Protein AF-A0A286ESL6-F1 (afdb_monomer)

pLDDT: mean 82.47, std 12.09, range [46.41, 97.56]

Structure (mmCIF, N/CA/C/O backbone):
data_AF-A0A286ESL6-F1
#
_entry.id   AF-A0A286ESL6-F1
#
loop_
_atom_site.group_PDB
_atom_site.id
_atom_site.type_symbol
_atom_site.label_atom_id
_atom_site.label_alt_id
_atom_site.label_comp_id
_atom_site.label_asym_id
_atom_site.label_entity_id
_atom_site.label_seq_id
_atom_site.pdbx_PDB_ins_code
_atom_site.Cartn_x
_atom_site.Cartn_y
_atom_site.Cartn_z
_atom_site.occupancy
_atom_site.B_iso_or_equiv
_atom_site.auth_seq_id
_atom_site.auth_comp_id
_atom_site.auth_asym_id
_atom_site.auth_atom_id
_atom_site.pdbx_PDB_model_num
ATOM 1 N N . MET A 1 1 ? -0.544 -2.479 25.374 1.00 71.06 1 MET A N 1
ATOM 2 C CA . MET A 1 1 ? -0.996 -1.099 25.104 1.00 71.06 1 MET A CA 1
ATOM 3 C C . MET A 1 1 ? -0.506 -0.750 23.718 1.00 71.06 1 MET A C 1
ATOM 5 O O . MET A 1 1 ? 0.650 -1.064 23.457 1.00 71.06 1 MET A O 1
ATOM 9 N N . PRO A 1 2 ? -1.327 -0.091 22.883 1.00 86.88 2 PRO A N 1
ATOM 10 C CA . PRO A 1 2 ? -0.946 0.173 21.505 1.00 86.88 2 PRO A CA 1
ATOM 11 C C . PRO A 1 2 ? 0.324 1.018 21.440 1.00 86.88 2 PRO A C 1
ATOM 13 O O . PRO A 1 2 ? 0.477 1.989 22.188 1.00 86.88 2 PRO A O 1
ATOM 16 N N . THR A 1 3 ? 1.214 0.665 20.521 1.00 89.69 3 THR A N 1
ATOM 17 C CA . THR A 1 3 ? 2.422 1.439 20.239 1.00 89.69 3 THR A CA 1
ATOM 18 C C . THR A 1 3 ? 2.026 2.696 19.478 1.00 89.69 3 THR A C 1
ATOM 20 O O . THR A 1 3 ? 1.401 2.608 18.423 1.00 89.69 3 THR A O 1
ATOM 23 N N . LEU A 1 4 ? 2.382 3.871 19.999 1.00 91.12 4 LEU A N 1
ATOM 24 C CA . LEU A 1 4 ? 2.193 5.155 19.326 1.00 91.12 4 LEU A CA 1
ATOM 25 C C . LEU A 1 4 ? 3.552 5.701 18.890 1.00 91.12 4 LEU A C 1
ATOM 27 O O . LEU A 1 4 ? 4.452 5.849 19.710 1.00 91.12 4 LEU A O 1
ATOM 31 N N . MET A 1 5 ? 3.668 6.033 17.610 1.00 90.31 5 MET A N 1
ATOM 32 C CA . MET A 1 5 ? 4.884 6.530 16.984 1.00 90.31 5 MET A CA 1
ATOM 33 C C . MET A 1 5 ? 4.620 7.873 16.303 1.00 90.31 5 MET A C 1
ATOM 35 O O . MET A 1 5 ? 3.745 7.988 15.442 1.00 90.31 5 MET A O 1
ATOM 39 N N . ASP A 1 6 ? 5.414 8.882 16.648 1.00 88.88 6 ASP A N 1
ATOM 40 C CA . ASP A 1 6 ? 5.462 10.140 15.907 1.00 88.88 6 ASP A CA 1
ATOM 41 C C . ASP A 1 6 ? 6.358 9.974 14.673 1.00 88.88 6 ASP A C 1
ATOM 43 O O . ASP A 1 6 ? 7.516 9.572 14.782 1.00 88.88 6 ASP A O 1
ATOM 47 N N . ILE A 1 7 ? 5.835 10.308 13.492 1.00 83.12 7 ILE A N 1
ATOM 48 C CA . ILE A 1 7 ? 6.599 10.358 12.243 1.00 83.12 7 ILE A CA 1
ATOM 49 C C . ILE A 1 7 ? 6.956 11.826 11.980 1.00 83.12 7 ILE A C 1
ATOM 51 O O . ILE A 1 7 ? 6.075 12.604 11.579 1.00 83.12 7 ILE A O 1
ATOM 55 N N . PRO A 1 8 ? 8.223 12.236 12.204 1.00 73.06 8 PRO A N 1
ATOM 56 C CA . PRO A 1 8 ? 8.625 13.634 12.157 1.00 73.06 8 PRO A CA 1
ATOM 57 C C . PRO A 1 8 ? 8.194 14.319 10.864 1.00 73.06 8 PRO A C 1
ATOM 59 O O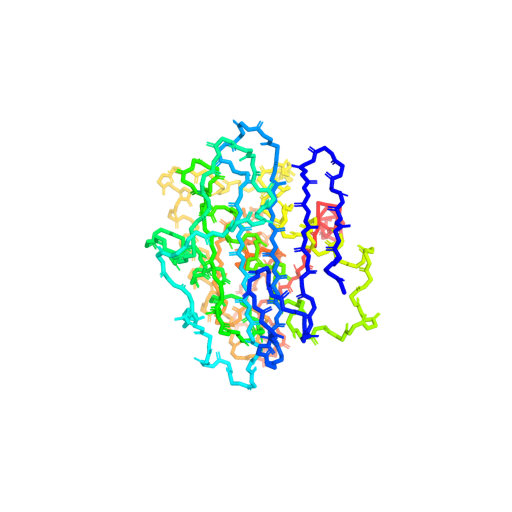 . PRO A 1 8 ? 8.494 13.877 9.756 1.00 73.06 8 PRO A O 1
ATOM 62 N N . GLY A 1 9 ? 7.446 15.411 11.013 1.00 70.56 9 GLY A N 1
ATOM 63 C CA . GLY A 1 9 ? 6.961 16.190 9.883 1.00 70.56 9 GLY A CA 1
ATOM 64 C C . GLY A 1 9 ? 5.891 15.503 9.028 1.00 70.56 9 GLY A C 1
ATOM 65 O O . GLY A 1 9 ? 5.519 16.088 8.017 1.00 70.56 9 GLY A O 1
ATOM 66 N N . ARG A 1 10 ? 5.348 14.331 9.374 1.00 76.00 10 ARG A N 1
ATOM 67 C CA . ARG A 1 10 ? 4.287 13.684 8.572 1.00 76.00 10 ARG A CA 1
ATOM 68 C C . ARG A 1 10 ? 3.007 13.412 9.345 1.00 76.00 10 ARG A C 1
ATOM 70 O O . ARG A 1 10 ? 1.936 13.666 8.800 1.00 76.00 10 ARG A O 1
ATOM 77 N N . GLY A 1 11 ? 3.105 12.945 10.586 1.00 87.38 11 GLY A N 1
ATOM 78 C CA . GLY A 1 11 ? 1.926 12.548 11.350 1.00 87.38 11 GLY A CA 1
ATOM 79 C C . GLY A 1 11 ? 2.245 11.574 12.474 1.00 87.38 11 GLY A C 1
ATOM 80 O O . GLY A 1 11 ? 3.362 11.550 12.983 1.00 87.38 11 GLY A O 1
ATOM 81 N N . ARG A 1 12 ? 1.249 10.779 12.850 1.00 90.81 12 ARG A N 1
ATOM 82 C CA . ARG A 1 12 ? 1.292 9.796 13.931 1.00 90.81 12 ARG A CA 1
ATOM 83 C C . ARG A 1 12 ? 0.793 8.456 13.421 1.00 90.81 12 ARG A C 1
ATOM 85 O O . ARG A 1 12 ? -0.228 8.397 12.739 1.00 90.81 12 ARG A O 1
ATOM 92 N N . LEU A 1 13 ? 1.495 7.398 13.795 1.00 93.00 13 LEU A N 1
ATOM 93 C CA . LEU A 1 13 ? 1.135 6.016 13.515 1.00 93.00 13 LEU A CA 1
ATOM 94 C C . LEU A 1 13 ? 0.865 5.311 14.845 1.00 93.00 13 LEU A C 1
ATOM 96 O O . LEU A 1 13 ? 1.690 5.371 15.754 1.00 93.00 13 LEU A O 1
ATOM 100 N N . ARG A 1 14 ? -0.278 4.643 14.972 1.00 94.88 14 ARG A N 1
ATOM 101 C CA . ARG A 1 14 ? -0.616 3.811 16.128 1.00 94.88 14 ARG A CA 1
ATOM 102 C C . ARG A 1 14 ? -0.809 2.371 15.682 1.00 94.88 14 ARG A C 1
ATOM 104 O O . ARG A 1 14 ? -1.464 2.122 14.675 1.00 94.88 14 ARG A O 1
ATOM 111 N N . ILE A 1 15 ? -0.239 1.435 16.430 1.00 94.81 15 ILE A N 1
ATOM 112 C CA . ILE A 1 15 ? -0.296 0.004 16.137 1.00 94.81 15 ILE A CA 1
ATOM 113 C C . ILE A 1 15 ? -0.883 -0.728 17.333 1.00 94.81 15 ILE A C 1
ATOM 115 O O . ILE A 1 15 ? -0.396 -0.580 18.451 1.00 94.81 15 ILE A O 1
ATOM 119 N N . TYR A 1 16 ? -1.902 -1.535 17.070 1.00 94.50 16 TYR A N 1
ATOM 120 C CA . TYR A 1 16 ? -2.459 -2.501 18.004 1.00 94.50 16 TYR A CA 1
ATOM 121 C C . TYR A 1 16 ? -1.895 -3.871 17.637 1.00 94.50 16 TYR A C 1
ATOM 123 O O . TYR A 1 16 ? -2.140 -4.387 16.540 1.00 94.50 16 TYR A O 1
ATOM 131 N N . GLY A 1 17 ? -1.082 -4.421 18.534 1.00 91.25 17 GLY A N 1
ATOM 132 C CA . GLY A 1 17 ? -0.482 -5.740 18.387 1.00 91.25 17 GLY A CA 1
ATOM 133 C C . GLY A 1 17 ? -1.496 -6.875 18.544 1.00 91.25 17 GLY A C 1
ATOM 134 O O . GLY A 1 17 ? -2.676 -6.670 18.828 1.00 91.25 17 GLY A O 1
ATOM 135 N N . ARG A 1 18 ? -1.017 -8.112 18.388 1.00 90.25 18 ARG A N 1
ATOM 136 C CA . ARG A 1 18 ? -1.857 -9.304 18.557 1.00 90.25 18 ARG A CA 1
ATOM 137 C C . ARG A 1 18 ? -2.413 -9.364 19.981 1.00 90.25 18 ARG A C 1
ATOM 139 O O . ARG A 1 18 ? -1.663 -9.261 20.947 1.00 90.25 18 ARG A O 1
ATOM 146 N N . GLY A 1 19 ? -3.724 -9.562 20.100 1.00 88.19 19 GLY A N 1
ATOM 147 C CA . GLY A 1 19 ? -4.406 -9.612 21.395 1.00 88.19 19 GLY A CA 1
ATOM 148 C C . GLY A 1 19 ? -4.687 -8.241 22.020 1.00 88.19 19 GLY A C 1
ATOM 149 O O . GLY A 1 19 ? -5.271 -8.190 23.101 1.00 88.19 19 GLY A O 1
ATOM 150 N N . GLU A 1 20 ? -4.324 -7.135 21.362 1.00 91.88 20 GLU A N 1
ATOM 151 C CA . GLU A 1 20 ? -4.625 -5.791 21.857 1.00 91.88 20 GLU A CA 1
ATOM 152 C C . GLU A 1 20 ? -6.000 -5.312 21.365 1.00 91.88 20 GLU A C 1
ATOM 154 O O . GLU A 1 20 ? -6.193 -5.156 20.155 1.00 91.88 20 GLU A O 1
ATOM 159 N N . PRO A 1 21 ? -6.972 -5.085 22.272 1.00 93.25 21 PRO A N 1
ATOM 160 C CA . PRO A 1 21 ? -8.308 -4.639 21.893 1.00 93.25 21 PRO A CA 1
ATOM 161 C C . PRO A 1 21 ? -8.285 -3.210 21.350 1.00 93.25 21 PRO A C 1
ATOM 163 O O . PRO A 1 21 ? -7.522 -2.356 21.817 1.00 93.25 21 PRO A O 1
ATOM 166 N N . LEU A 1 22 ? -9.168 -2.938 20.390 1.00 93.56 22 LEU A N 1
ATOM 167 C CA . LEU A 1 22 ? -9.479 -1.571 19.994 1.00 93.56 22 LEU A CA 1
ATOM 168 C C . LEU A 1 22 ? -10.277 -0.864 21.100 1.00 93.56 22 LEU A C 1
ATOM 170 O O . LEU A 1 22 ? -10.931 -1.512 21.920 1.00 93.56 22 LEU A O 1
ATOM 174 N N . PRO A 1 23 ? -10.250 0.478 21.143 1.00 90.25 23 PRO A N 1
ATOM 175 C CA . PRO A 1 23 ? -11.138 1.255 21.997 1.00 90.25 23 PRO A CA 1
ATOM 176 C C . PRO A 1 23 ? -12.599 0.793 21.878 1.00 90.25 23 PRO A C 1
ATOM 178 O O . PRO A 1 23 ? -13.139 0.720 20.779 1.00 90.25 23 PRO A O 1
ATOM 181 N N . GLY A 1 24 ? -13.219 0.470 23.015 1.00 85.19 24 GLY A N 1
ATOM 182 C CA . GLY A 1 24 ? -14.589 -0.055 23.081 1.00 85.19 24 GLY A CA 1
ATOM 183 C C . GLY A 1 24 ? -14.700 -1.585 23.051 1.00 85.19 24 GLY A C 1
ATOM 184 O O . GLY A 1 24 ? -15.759 -2.118 23.374 1.00 85.19 24 GLY A O 1
ATOM 185 N N . GLU A 1 25 ? -13.624 -2.311 22.743 1.00 89.94 25 GLU A N 1
ATOM 186 C CA . GLU A 1 25 ? -13.603 -3.773 22.808 1.00 89.94 25 GLU A CA 1
ATOM 187 C C . GLU A 1 25 ? -13.149 -4.289 24.181 1.00 89.94 25 GLU A C 1
ATOM 189 O O . GLU A 1 25 ? -12.312 -3.699 24.865 1.00 89.94 25 GLU A O 1
ATOM 194 N N . THR A 1 26 ? -13.666 -5.457 24.565 1.00 88.06 26 THR A N 1
ATOM 195 C CA . THR A 1 26 ? -13.234 -6.191 25.767 1.00 88.06 26 THR A CA 1
ATOM 196 C C . THR A 1 26 ? -12.094 -7.173 25.484 1.00 88.06 26 THR A C 1
ATOM 198 O O . THR A 1 26 ? -11.337 -7.508 26.393 1.00 88.06 26 THR A O 1
ATOM 201 N N . SER A 1 27 ? -11.949 -7.620 24.233 1.00 90.12 27 SER A N 1
ATOM 202 C CA . SER A 1 27 ? -10.896 -8.531 23.771 1.00 90.12 27 SER A CA 1
ATOM 203 C C . SER A 1 27 ? -10.682 -8.399 22.265 1.00 90.12 27 SER A C 1
ATOM 205 O O . SER A 1 27 ? -11.658 -8.220 21.538 1.00 90.12 27 SER A O 1
ATOM 207 N N . ALA A 1 28 ? -9.446 -8.582 21.795 1.00 88.88 28 ALA A N 1
ATOM 208 C CA . ALA A 1 28 ? -9.152 -8.651 20.366 1.00 88.88 28 ALA A CA 1
ATOM 209 C C . ALA A 1 28 ? -9.264 -10.085 19.814 1.00 88.88 28 ALA A C 1
ATOM 211 O O . ALA A 1 28 ? -8.815 -11.024 20.480 1.00 88.88 28 ALA A O 1
ATOM 212 N N . PRO A 1 29 ? -9.770 -10.261 18.581 1.00 89.44 29 PRO A N 1
ATOM 213 C CA . PRO A 1 29 ? -9.622 -11.487 17.808 1.00 89.44 29 PRO A CA 1
ATOM 214 C C . PRO A 1 29 ? -8.161 -11.939 17.687 1.00 89.44 29 PRO A C 1
ATOM 216 O O . PRO A 1 29 ? -7.233 -11.130 17.575 1.00 89.44 29 PRO A O 1
ATOM 219 N N . GLU A 1 30 ? -7.961 -13.256 17.686 1.00 86.50 30 GLU A N 1
ATOM 220 C CA . GLU A 1 30 ? -6.637 -13.868 17.598 1.00 86.50 30 GLU A CA 1
ATOM 221 C C . GLU A 1 30 ? -5.938 -13.519 16.275 1.00 86.50 30 GLU A C 1
ATOM 223 O O . GLU A 1 30 ? -6.544 -13.503 15.205 1.00 86.50 30 GLU A O 1
ATOM 228 N N . GLY A 1 31 ? -4.640 -13.213 16.350 1.00 88.75 31 GLY A N 1
ATOM 229 C CA . GLY A 1 31 ? -3.813 -12.920 15.175 1.00 88.75 31 GLY A CA 1
ATOM 230 C C . GLY A 1 31 ? -4.096 -11.579 14.486 1.00 88.75 31 GLY A C 1
ATOM 231 O O . GLY A 1 31 ? -3.385 -11.244 13.538 1.00 88.75 31 GLY A O 1
ATOM 232 N N . ARG A 1 32 ? -5.081 -10.799 14.954 1.00 94.56 32 ARG A N 1
ATOM 233 C CA . ARG A 1 32 ? -5.406 -9.483 14.397 1.00 94.56 32 ARG A CA 1
ATOM 234 C C . ARG A 1 32 ? -4.324 -8.469 14.755 1.00 94.56 32 ARG A C 1
ATOM 236 O O . ARG A 1 32 ? -3.934 -8.352 15.914 1.00 94.56 32 ARG A O 1
ATOM 243 N N . VAL A 1 33 ? -3.877 -7.721 13.755 1.00 95.94 33 VAL A N 1
ATOM 244 C CA . VAL A 1 33 ? -3.019 -6.542 13.914 1.00 95.94 33 VAL A CA 1
ATOM 245 C C . VAL A 1 33 ? -3.752 -5.359 13.303 1.00 95.94 33 VAL A C 1
ATOM 247 O O . VAL A 1 33 ? -4.348 -5.507 12.236 1.00 95.94 33 VAL A O 1
ATOM 250 N N . VAL A 1 34 ? -3.731 -4.203 13.967 1.00 96.94 34 VAL A N 1
ATOM 251 C CA . VAL A 1 34 ? -4.385 -2.979 13.477 1.00 96.94 34 VAL A CA 1
ATOM 252 C C . VAL A 1 34 ? -3.380 -1.840 13.419 1.00 96.94 34 VAL A C 1
ATOM 254 O O . VAL A 1 34 ? -2.599 -1.645 14.345 1.00 96.94 34 VAL A O 1
ATOM 257 N N . VAL A 1 35 ? -3.415 -1.078 12.333 1.00 96.50 35 VAL A N 1
ATOM 258 C CA . VAL A 1 35 ? -2.642 0.141 12.121 1.00 96.50 35 VAL A CA 1
ATOM 259 C C . VAL A 1 35 ? -3.583 1.316 11.903 1.00 96.50 35 VAL A C 1
ATOM 261 O O . VAL A 1 35 ? -4.539 1.244 11.134 1.00 96.50 35 VAL A O 1
ATOM 264 N N . GLU A 1 36 ? -3.297 2.416 12.577 1.00 96.19 36 GLU A N 1
ATOM 265 C CA . GLU A 1 36 ? -4.018 3.672 12.464 1.00 96.19 36 GLU A CA 1
ATOM 266 C C . GLU A 1 36 ? -3.024 4.778 12.118 1.00 96.19 36 GLU A C 1
ATOM 268 O O . GLU A 1 36 ? -2.031 4.982 12.817 1.00 96.19 36 GLU A O 1
ATOM 273 N N . TRP A 1 37 ? -3.296 5.507 11.043 1.00 93.75 37 TRP A N 1
ATOM 274 C CA . TRP A 1 37 ? -2.507 6.650 10.612 1.00 93.75 37 TRP A CA 1
ATOM 275 C C . TRP A 1 37 ? -3.308 7.933 10.762 1.00 93.75 37 TRP A C 1
ATOM 277 O O . TRP A 1 37 ? -4.438 8.021 10.282 1.00 93.75 37 TRP A O 1
ATOM 287 N N . ALA A 1 38 ? -2.675 8.950 11.347 1.00 90.88 38 ALA A N 1
ATOM 288 C CA . ALA A 1 38 ? -3.138 10.325 11.282 1.00 90.88 38 ALA A CA 1
ATOM 289 C C . ALA A 1 38 ? -2.030 11.258 10.785 1.00 90.88 38 ALA A C 1
ATOM 291 O O . ALA A 1 38 ? -1.047 11.501 11.483 1.00 90.88 38 ALA A O 1
ATOM 292 N N . GLY A 1 39 ? -2.195 11.798 9.581 1.00 85.19 39 GLY A N 1
ATOM 293 C CA . GLY A 1 39 ? -1.299 12.781 8.977 1.00 85.19 39 GLY A CA 1
ATOM 294 C C . GLY A 1 39 ? -1.453 14.186 9.571 1.00 85.19 39 GLY A C 1
ATOM 295 O O . GLY A 1 39 ? -2.077 14.396 10.611 1.00 85.19 39 GLY A O 1
ATOM 296 N N . ARG A 1 40 ? -0.893 15.190 8.889 1.00 72.00 40 ARG A N 1
ATOM 297 C CA . ARG A 1 40 ? -1.024 16.599 9.298 1.00 72.00 40 ARG A CA 1
ATOM 298 C C . ARG A 1 40 ? -2.489 17.059 9.263 1.00 72.00 40 ARG A C 1
ATOM 300 O O . ARG A 1 40 ? -3.169 16.904 8.248 1.00 72.00 40 ARG A O 1
ATOM 307 N N . THR A 1 41 ? -2.935 17.690 10.349 1.00 55.22 41 THR A N 1
ATOM 308 C CA . THR A 1 41 ? -4.267 18.299 10.482 1.00 55.22 41 THR A CA 1
ATOM 309 C C . THR A 1 41 ? -4.553 19.258 9.321 1.00 55.22 41 THR A C 1
ATOM 311 O O . THR A 1 41 ? -3.761 20.161 9.060 1.00 55.22 41 THR A O 1
ATOM 314 N N . GLY A 1 42 ? -5.682 19.068 8.632 1.00 48.56 42 GLY A N 1
ATOM 315 C CA . GLY A 1 42 ? -6.116 19.915 7.511 1.00 48.56 42 GLY A CA 1
ATOM 316 C C . GLY A 1 42 ? -5.631 19.479 6.123 1.00 48.56 42 GLY A C 1
ATOM 317 O O . GLY A 1 42 ? -5.977 20.130 5.142 1.00 48.56 42 GLY A O 1
ATOM 318 N N . HIS A 1 43 ? -4.867 18.386 6.009 1.00 57.50 43 HIS A N 1
ATOM 319 C CA . HIS A 1 43 ? -4.520 17.805 4.711 1.00 57.50 43 HIS A CA 1
ATOM 320 C C . HIS A 1 43 ? -5.539 16.716 4.313 1.00 57.50 43 HIS A C 1
ATOM 322 O O . HIS A 1 43 ? -5.824 15.846 5.135 1.00 57.50 43 HIS A O 1
ATOM 328 N N . PRO A 1 44 ? -6.031 16.665 3.061 1.00 46.50 44 PRO A N 1
ATOM 329 C CA . PRO A 1 44 ? -6.983 15.643 2.583 1.00 46.50 44 PRO A CA 1
ATOM 330 C C . PRO A 1 44 ? -6.414 14.205 2.502 1.00 46.50 44 PRO A C 1
ATOM 332 O O . PRO A 1 44 ? -7.045 13.315 1.952 1.00 46.50 44 PRO A O 1
ATOM 335 N N . ALA A 1 45 ? -5.217 13.958 3.045 1.00 56.28 45 ALA A N 1
ATOM 336 C CA . ALA A 1 45 ? -4.558 12.647 3.102 1.00 56.28 45 ALA A CA 1
ATOM 337 C C . ALA A 1 45 ? -4.064 12.370 4.531 1.00 56.28 45 ALA A C 1
ATOM 339 O O . ALA A 1 45 ? -2.877 12.144 4.773 1.00 56.28 45 ALA A O 1
ATOM 340 N N . SER A 1 46 ? -4.962 12.516 5.501 1.00 77.38 46 SER A N 1
ATOM 341 C CA . SER A 1 46 ? -4.619 12.618 6.917 1.00 77.38 46 SER A CA 1
ATOM 342 C C . SER A 1 46 ? -5.233 11.552 7.805 1.00 77.38 46 SER A C 1
ATOM 344 O O . SER A 1 46 ? -4.894 11.565 8.979 1.00 77.38 46 SER A O 1
ATOM 346 N N . TYR A 1 47 ? -6.053 10.618 7.315 1.00 91.50 47 TYR A N 1
ATOM 347 C CA . TYR A 1 47 ? -6.541 9.542 8.177 1.00 91.50 47 TYR A CA 1
ATOM 348 C C . TYR A 1 47 ? -6.831 8.218 7.471 1.00 91.50 47 TYR A C 1
ATOM 350 O O . TYR A 1 47 ? -7.391 8.182 6.373 1.00 91.50 47 TYR A O 1
ATOM 358 N N . GLY A 1 48 ? -6.515 7.123 8.155 1.00 94.69 48 GLY A N 1
ATOM 359 C CA . GLY A 1 48 ? -7.048 5.799 7.862 1.00 94.69 48 GLY A CA 1
ATOM 360 C C . GLY A 1 48 ? -6.730 4.828 8.991 1.00 94.69 48 GLY A C 1
ATOM 361 O O . GLY A 1 48 ? -5.702 4.953 9.658 1.00 94.69 48 GLY A O 1
ATOM 362 N N . LEU A 1 49 ? -7.597 3.841 9.181 1.00 97.06 49 LEU A N 1
ATOM 363 C CA . LEU A 1 49 ? -7.364 2.716 10.076 1.00 97.06 49 LEU A CA 1
ATOM 364 C C . LEU A 1 49 ? -7.618 1.429 9.302 1.00 97.06 49 LEU A C 1
ATOM 366 O O . LEU A 1 49 ? -8.652 1.309 8.648 1.00 97.06 49 LEU A O 1
ATOM 370 N N . LEU A 1 50 ? -6.686 0.480 9.378 1.00 97.56 50 LEU A N 1
ATOM 371 C CA . LEU A 1 50 ? -6.814 -0.857 8.804 1.00 97.56 50 LEU A CA 1
ATOM 372 C C . LEU A 1 50 ? -6.327 -1.911 9.783 1.00 97.56 50 LEU A C 1
ATOM 374 O O . LEU A 1 50 ? -5.281 -1.758 10.402 1.00 97.56 50 LEU A O 1
ATOM 378 N N . GLY A 1 51 ? -7.049 -3.018 9.871 1.00 97.00 51 GLY A N 1
ATOM 379 C CA . GLY A 1 51 ? -6.638 -4.192 10.617 1.00 97.00 51 GLY A CA 1
ATOM 380 C C . GLY A 1 51 ? -6.881 -5.462 9.831 1.00 97.00 51 GLY A C 1
ATOM 381 O O . GLY A 1 51 ? -7.844 -5.558 9.071 1.00 97.00 51 GLY A O 1
ATOM 382 N N . ALA A 1 52 ? -5.999 -6.437 10.001 1.00 96.06 52 ALA A N 1
ATOM 383 C CA . ALA A 1 52 ? -6.034 -7.677 9.246 1.00 96.06 52 ALA A CA 1
ATOM 384 C C . ALA A 1 52 ? -5.548 -8.861 10.078 1.00 96.06 52 ALA A C 1
ATOM 386 O O . ALA A 1 52 ? -4.840 -8.705 11.076 1.00 96.06 52 ALA A O 1
ATOM 387 N N . THR A 1 53 ? -5.930 -10.050 9.627 1.00 94.69 53 THR A N 1
ATOM 388 C CA . THR A 1 53 ? -5.416 -11.339 10.097 1.00 94.69 53 THR A CA 1
ATOM 389 C C . THR A 1 53 ? -4.685 -12.031 8.953 1.00 94.69 53 THR A C 1
ATOM 391 O O . THR A 1 53 ? -5.141 -11.985 7.806 1.00 94.69 53 THR A O 1
ATOM 394 N N . GLY A 1 54 ? -3.572 -12.692 9.262 1.00 89.75 54 GLY A N 1
ATOM 395 C CA . GLY A 1 54 ? -2.829 -13.486 8.284 1.00 89.75 54 GLY A CA 1
ATOM 396 C C . GLY A 1 54 ? -3.584 -14.763 7.944 1.00 89.75 54 GLY A C 1
ATOM 397 O O . GLY A 1 54 ? -4.380 -15.253 8.744 1.00 89.75 54 GLY A O 1
ATOM 398 N N . THR A 1 55 ? -3.330 -15.304 6.762 1.00 83.38 55 THR A N 1
ATOM 399 C CA . THR A 1 55 ? -3.816 -16.629 6.364 1.00 83.38 55 THR A CA 1
ATOM 400 C C . THR A 1 55 ? -2.669 -17.452 5.784 1.00 83.38 55 THR A C 1
ATOM 402 O O . THR A 1 55 ? -1.671 -16.912 5.306 1.00 83.38 55 THR A O 1
ATOM 405 N N . ASP A 1 56 ? -2.791 -18.774 5.845 1.00 76.56 56 ASP A N 1
ATOM 406 C CA . ASP A 1 56 ? -1.815 -19.703 5.266 1.00 76.56 56 ASP A CA 1
ATOM 407 C C . ASP A 1 56 ? -2.100 -19.985 3.781 1.00 76.56 56 ASP A C 1
ATOM 409 O O . ASP A 1 56 ? -1.320 -20.653 3.099 1.00 76.56 56 ASP A O 1
ATOM 413 N N . ARG A 1 57 ? -3.233 -19.495 3.256 1.00 70.62 57 ARG A N 1
ATOM 414 C CA . ARG A 1 57 ? -3.673 -19.735 1.879 1.00 70.62 57 ARG A CA 1
ATOM 415 C C . ARG A 1 57 ? -3.581 -18.453 1.049 1.00 70.62 57 ARG A C 1
ATOM 417 O O . ARG A 1 57 ? -4.332 -17.517 1.306 1.00 70.62 57 ARG A O 1
ATOM 424 N N . PRO A 1 58 ? -2.747 -18.419 -0.008 1.00 60.97 58 PRO A N 1
ATOM 425 C CA . PRO A 1 58 ? -2.610 -17.259 -0.894 1.00 60.97 58 PRO A CA 1
ATOM 426 C C . PRO A 1 58 ? -3.930 -16.731 -1.478 1.00 60.97 58 PRO A C 1
ATOM 428 O O . PRO A 1 58 ? -4.089 -15.530 -1.684 1.00 60.97 58 PRO A O 1
ATOM 431 N N . THR A 1 59 ? -4.887 -17.630 -1.728 1.00 65.94 59 THR A N 1
ATOM 432 C CA . THR A 1 59 ? -6.210 -17.319 -2.293 1.00 65.94 59 THR A CA 1
ATOM 433 C C . THR A 1 59 ? -7.141 -16.596 -1.333 1.00 65.94 59 THR A C 1
ATOM 435 O O . THR A 1 59 ? -8.119 -16.007 -1.781 1.00 65.94 59 THR A O 1
ATOM 438 N N . ASP A 1 60 ? -6.843 -16.616 -0.037 1.00 73.12 60 ASP A N 1
ATOM 439 C CA . ASP A 1 60 ? -7.735 -16.118 1.010 1.00 73.12 60 ASP A CA 1
ATOM 440 C C . ASP A 1 60 ? -7.457 -14.634 1.312 1.00 73.12 60 ASP A C 1
ATOM 442 O O . ASP A 1 60 ? -7.726 -14.142 2.401 1.00 73.12 60 ASP A O 1
ATOM 446 N N . THR A 1 61 ? -6.908 -13.900 0.340 1.00 81.25 61 THR A N 1
ATOM 447 C CA . THR A 1 61 ? -6.724 -12.451 0.450 1.00 81.25 61 THR A CA 1
ATOM 448 C C . THR A 1 61 ? -8.048 -11.748 0.171 1.00 81.25 61 THR A C 1
ATOM 450 O O . THR A 1 61 ? -8.630 -11.912 -0.902 1.00 81.25 61 THR A O 1
ATOM 453 N N . GLY A 1 62 ? -8.533 -10.940 1.113 1.00 88.69 62 GLY A N 1
ATOM 454 C CA . GLY A 1 62 ? -9.877 -10.376 1.006 1.00 88.69 62 GLY A CA 1
ATOM 455 C C . GLY A 1 62 ? -10.194 -9.274 2.007 1.00 88.69 62 GLY A C 1
ATOM 456 O O . GLY A 1 62 ? -9.333 -8.799 2.742 1.00 88.69 62 GLY A O 1
ATOM 457 N N . ILE A 1 63 ? -11.459 -8.850 2.004 1.00 93.56 63 ILE A N 1
ATOM 458 C CA . ILE A 1 63 ? -12.007 -7.864 2.940 1.00 93.56 63 ILE A CA 1
ATOM 459 C C . ILE A 1 63 ? -13.277 -8.464 3.541 1.00 93.56 63 ILE A C 1
ATOM 461 O O . ILE A 1 63 ? -14.251 -8.679 2.821 1.00 93.56 63 ILE A O 1
ATOM 465 N N . GLU A 1 64 ? -13.261 -8.696 4.847 1.00 93.94 64 GLU A N 1
ATOM 466 C CA . GLU A 1 64 ? -14.362 -9.241 5.642 1.00 93.94 64 GLU A CA 1
ATOM 467 C C . GLU A 1 64 ? -14.438 -8.440 6.947 1.00 93.94 64 GLU A C 1
ATOM 469 O O . GLU A 1 64 ? -13.807 -8.802 7.941 1.00 93.94 64 GLU A O 1
ATOM 474 N N . LEU A 1 65 ? -15.150 -7.309 6.913 1.00 95.44 65 LEU A N 1
ATOM 475 C CA . LEU A 1 65 ? -15.143 -6.339 8.008 1.00 95.44 65 LEU A CA 1
ATOM 476 C C . LEU A 1 65 ? -15.964 -6.818 9.212 1.00 95.44 65 LEU A C 1
ATOM 478 O O . LEU A 1 65 ? -17.084 -7.297 9.064 1.00 95.44 65 LEU A O 1
ATOM 482 N N . GLU A 1 66 ? -15.404 -6.635 10.404 1.00 93.75 66 GLU A N 1
ATOM 483 C CA . GLU A 1 66 ? -16.020 -6.937 11.703 1.00 93.75 66 GLU A CA 1
ATOM 484 C C . GLU A 1 66 ? -16.977 -5.826 12.165 1.00 93.75 66 GLU A C 1
ATOM 486 O O . GLU A 1 66 ? -17.918 -6.083 12.914 1.00 93.75 66 GLU A O 1
ATOM 491 N N . TYR A 1 67 ? -16.745 -4.594 11.702 1.00 91.81 67 TYR A N 1
ATOM 492 C CA . TYR A 1 67 ? -17.470 -3.389 12.103 1.00 91.81 67 TYR A CA 1
ATOM 493 C C . TYR A 1 67 ? -17.871 -2.578 10.874 1.00 91.81 67 TYR A C 1
ATOM 495 O O . TYR A 1 67 ? -17.047 -2.353 9.986 1.00 91.81 67 TYR A O 1
ATOM 503 N N . GLU A 1 68 ? -19.108 -2.081 10.854 1.00 92.88 68 GLU A N 1
ATOM 504 C CA . GLU A 1 68 ? -19.597 -1.157 9.830 1.00 92.88 68 GLU A CA 1
ATOM 505 C C . GLU A 1 68 ? -20.594 -0.153 10.433 1.00 92.88 68 GLU A C 1
ATOM 507 O O . GLU A 1 68 ? -21.460 -0.512 11.230 1.00 92.88 68 GLU A O 1
ATOM 512 N N . GLY A 1 69 ? -20.472 1.117 10.043 1.00 91.00 69 GLY A N 1
ATOM 513 C CA . GLY A 1 69 ? -21.453 2.173 10.307 1.00 91.00 69 GLY A CA 1
ATOM 514 C C . GLY A 1 69 ? -21.447 2.776 11.714 1.00 91.00 69 GLY A C 1
ATOM 515 O O . GLY A 1 69 ? -22.261 3.658 11.980 1.00 91.00 69 GLY A O 1
ATOM 516 N N . VAL A 1 70 ? -20.555 2.339 12.607 1.00 92.38 70 VAL A N 1
ATOM 517 C CA . VAL A 1 70 ? -20.435 2.863 13.980 1.00 92.38 70 VAL A CA 1
ATOM 518 C C . VAL A 1 70 ? -19.223 3.781 14.127 1.00 92.38 70 VAL A C 1
ATOM 520 O O . VAL A 1 70 ? -18.206 3.587 13.461 1.00 92.38 70 VAL A O 1
ATOM 523 N N . GLU A 1 71 ? -19.340 4.802 14.973 1.00 93.31 71 GLU A N 1
ATOM 524 C CA . GLU A 1 71 ? -18.274 5.778 15.217 1.00 93.31 71 GLU A CA 1
ATOM 525 C C . GLU A 1 71 ? -17.093 5.157 15.981 1.00 93.31 71 GLU A C 1
ATOM 527 O O . GLU A 1 71 ? -17.266 4.296 16.845 1.00 93.31 71 GLU A O 1
ATOM 532 N N . PHE A 1 72 ? -15.879 5.607 15.660 1.00 93.06 72 PHE A N 1
ATOM 533 C CA . PHE A 1 72 ? -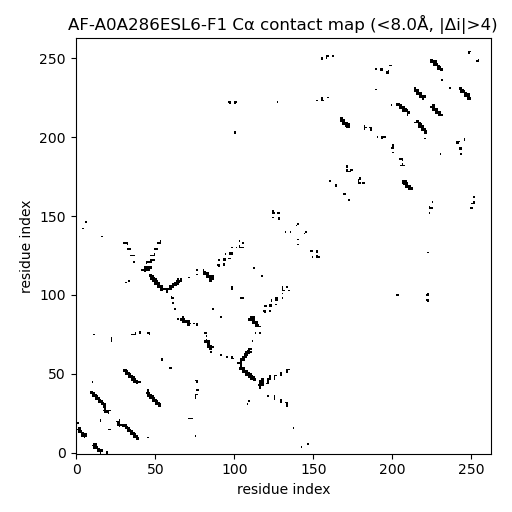14.646 5.223 16.335 1.00 93.06 72 PHE A CA 1
ATOM 534 C C . PHE A 1 72 ? -14.170 6.334 17.287 1.00 93.06 72 PHE A C 1
ATOM 536 O O . PHE A 1 72 ? -13.436 7.248 16.907 1.00 93.06 72 PHE A O 1
ATOM 543 N N . GLU A 1 73 ? -14.577 6.233 18.555 1.00 84.00 73 GLU A N 1
ATOM 544 C CA . GLU A 1 73 ? -14.526 7.323 19.548 1.00 84.00 73 GLU A CA 1
ATOM 545 C C . GLU A 1 73 ? -13.117 7.752 20.015 1.00 84.00 73 GLU A C 1
ATOM 547 O O . GLU A 1 73 ? -12.964 8.808 20.625 1.00 84.00 73 GLU A O 1
ATOM 552 N N . ALA A 1 74 ? -12.067 6.972 19.739 1.00 88.00 74 ALA A N 1
ATOM 553 C CA . ALA A 1 74 ? -10.695 7.260 20.190 1.00 88.00 74 ALA A CA 1
ATOM 554 C C . ALA A 1 74 ? -9.685 7.353 19.036 1.00 88.00 74 ALA A C 1
ATOM 556 O O . ALA A 1 74 ? -8.495 7.024 19.186 1.00 88.00 74 ALA A O 1
ATOM 557 N N . SER A 1 75 ? -10.175 7.808 17.883 1.00 90.75 75 SER A N 1
ATOM 558 C CA . SER A 1 75 ? -9.356 7.984 16.694 1.00 90.75 75 SER A CA 1
ATOM 559 C C . SER A 1 75 ? -8.223 9.000 16.891 1.00 90.75 75 SER A C 1
ATOM 561 O O . SER A 1 75 ? -8.282 9.915 17.714 1.00 90.75 75 SER A O 1
ATOM 563 N N . LEU A 1 76 ? -7.156 8.839 16.112 1.00 91.12 76 LEU A N 1
ATOM 564 C CA . LEU A 1 76 ? -6.077 9.815 15.979 1.00 91.12 76 LEU A CA 1
ATOM 565 C C . LEU A 1 76 ? -6.444 11.008 15.081 1.00 91.12 76 LEU A C 1
ATOM 567 O O . LEU A 1 76 ? -5.621 11.928 14.959 1.00 91.12 76 LEU A O 1
ATOM 571 N N . ALA A 1 77 ? -7.617 10.992 14.440 1.00 86.94 77 ALA A N 1
ATOM 572 C CA . ALA A 1 77 ? -8.077 12.078 13.586 1.00 86.94 77 ALA A CA 1
ATOM 573 C C . ALA A 1 77 ? -8.204 13.393 14.375 1.00 86.94 77 ALA A C 1
ATOM 575 O O . ALA A 1 77 ? -8.236 13.424 15.608 1.00 86.94 77 ALA A O 1
ATOM 576 N N . GLY A 1 78 ? -8.226 14.516 13.657 1.00 78.88 78 GLY A N 1
ATOM 577 C CA . GLY A 1 78 ? -8.445 15.815 14.289 1.00 78.88 78 GLY A CA 1
ATOM 578 C C . GLY A 1 78 ? -9.838 15.890 14.935 1.00 78.88 78 GLY A C 1
ATOM 579 O O . GLY A 1 78 ? -10.768 15.282 14.420 1.00 78.88 78 GLY A O 1
ATOM 580 N N . PRO A 1 79 ? -10.031 16.697 15.994 1.00 76.44 79 PRO A N 1
ATOM 581 C CA . PRO A 1 79 ? -11.296 16.770 16.743 1.00 76.44 79 PRO A CA 1
ATOM 582 C C . PRO A 1 79 ? -12.492 17.309 15.935 1.00 76.44 79 PRO A C 1
ATOM 584 O O . PRO A 1 79 ? -13.607 17.342 16.441 1.00 76.44 79 PRO A O 1
ATOM 587 N N . ALA A 1 80 ? -12.255 17.786 14.712 1.00 78.25 80 ALA A N 1
ATOM 588 C CA . ALA A 1 80 ? -13.281 18.273 13.795 1.00 78.25 80 ALA A CA 1
ATOM 589 C C . ALA A 1 80 ? -13.735 17.212 12.775 1.00 78.25 80 ALA A C 1
ATOM 591 O O . ALA A 1 80 ? -14.590 17.514 11.947 1.00 78.25 80 ALA A O 1
ATOM 592 N N . ASP A 1 81 ? -13.144 16.016 12.795 1.00 85.69 81 ASP A N 1
ATOM 593 C CA . ASP A 1 81 ? -13.448 14.935 11.862 1.00 85.69 81 ASP A CA 1
ATOM 594 C C . ASP A 1 81 ? -14.068 13.752 12.612 1.00 85.69 81 ASP A C 1
ATOM 596 O O . ASP A 1 81 ? -13.630 13.401 13.708 1.00 85.69 81 ASP A O 1
ATOM 600 N N . CYS A 1 82 ? -15.096 13.147 12.022 1.00 90.38 82 CYS A N 1
ATOM 601 C CA . CYS A 1 82 ? -15.758 11.970 12.572 1.00 90.38 82 CYS A CA 1
ATOM 602 C C . CYS A 1 82 ? -15.220 10.738 11.848 1.00 90.38 82 CYS A C 1
ATOM 604 O O . CYS A 1 82 ? -15.217 10.685 10.615 1.00 90.38 82 CYS A O 1
ATOM 606 N N . VAL A 1 83 ? -14.760 9.752 12.615 1.00 93.44 83 VAL A N 1
ATOM 607 C CA . VAL A 1 83 ? -14.248 8.494 12.074 1.00 93.44 83 VAL A CA 1
ATOM 608 C C . VAL A 1 83 ? -15.298 7.416 12.249 1.00 93.44 83 VAL A C 1
ATOM 610 O O . VAL A 1 83 ? -15.797 7.206 13.349 1.00 93.44 83 VAL A O 1
ATOM 613 N N . VAL A 1 84 ? -15.607 6.709 11.168 1.00 95.31 84 VAL A N 1
ATOM 614 C CA . VAL A 1 84 ? -16.631 5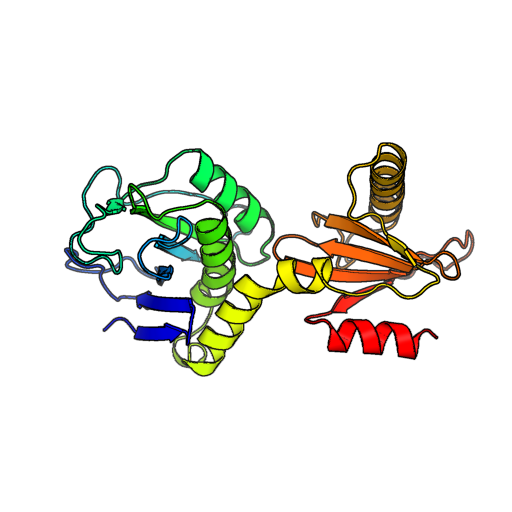.664 11.149 1.00 95.31 84 VAL A CA 1
ATOM 615 C C . VAL A 1 84 ? -16.004 4.360 10.676 1.00 95.31 84 VAL A C 1
ATOM 617 O O . VAL A 1 84 ? -15.235 4.339 9.711 1.00 95.31 84 VAL A O 1
ATOM 620 N N . PHE A 1 85 ? -16.326 3.265 11.360 1.00 96.81 85 PHE A N 1
ATOM 621 C CA . PHE A 1 85 ? -15.957 1.927 10.923 1.00 96.81 85 PHE A CA 1
ATOM 622 C C . PHE A 1 85 ? -16.653 1.564 9.610 1.00 96.81 85 PHE A C 1
ATOM 624 O O . PHE A 1 85 ? -17.834 1.844 9.402 1.00 96.81 85 PHE A O 1
ATOM 631 N N . GLY A 1 86 ? -15.920 0.890 8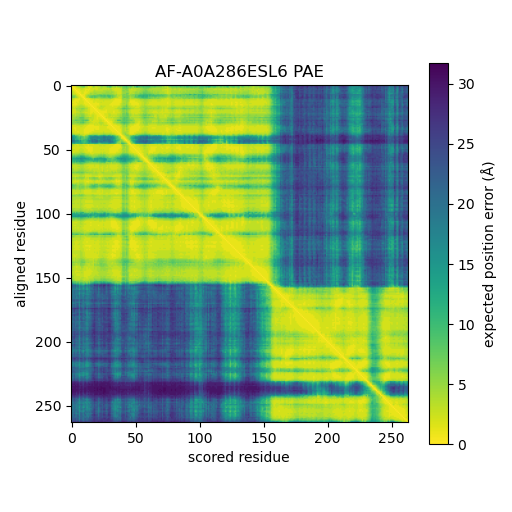.736 1.00 94.00 86 GLY A N 1
ATOM 632 C CA . GLY A 1 86 ? -16.351 0.539 7.393 1.00 94.00 86 GLY A CA 1
ATOM 633 C C . GLY A 1 86 ? -15.405 1.077 6.324 1.00 94.00 86 GLY A C 1
ATOM 634 O O . GLY A 1 86 ? -14.372 1.691 6.600 1.00 94.00 86 GLY A O 1
ATOM 635 N N . LEU A 1 87 ? -15.771 0.824 5.069 1.00 92.12 87 LEU A N 1
ATOM 636 C CA . LEU A 1 87 ? -15.060 1.314 3.892 1.00 92.12 87 LEU A CA 1
ATOM 637 C C . LEU A 1 87 ? -16.053 1.765 2.830 1.00 92.12 87 LEU A C 1
ATOM 639 O O . LEU A 1 87 ? -16.935 0.993 2.441 1.00 92.12 87 LEU A O 1
ATOM 643 N N . LEU A 1 88 ? -15.816 2.959 2.293 1.00 91.88 88 LEU A N 1
ATOM 644 C CA . LEU A 1 88 ? -16.377 3.383 1.014 1.00 91.88 88 LEU A CA 1
ATOM 645 C C . LEU A 1 88 ? -15.784 2.547 -0.131 1.00 91.88 88 LEU A C 1
ATOM 647 O O . LEU A 1 88 ? -14.667 2.026 -0.029 1.00 91.88 88 LEU A O 1
ATOM 651 N N . ASP A 1 89 ? -16.515 2.439 -1.241 1.00 90.31 89 ASP A N 1
ATOM 652 C CA . ASP A 1 89 ? -16.129 1.600 -2.385 1.00 90.31 89 ASP A CA 1
ATOM 653 C C . ASP A 1 89 ? -14.757 1.963 -2.967 1.00 90.31 89 ASP A C 1
ATOM 655 O O . ASP A 1 89 ? -13.980 1.077 -3.328 1.00 90.31 89 ASP A O 1
ATOM 659 N N . GLU A 1 90 ? -14.414 3.252 -2.999 1.00 85.62 90 GLU A N 1
ATOM 660 C CA . GLU A 1 90 ? -13.106 3.723 -3.465 1.00 85.62 90 GLU A CA 1
ATOM 661 C C . GLU A 1 90 ? -11.946 3.193 -2.608 1.00 85.62 90 GLU A C 1
ATOM 663 O O . GLU A 1 90 ? -10.926 2.751 -3.143 1.00 85.62 90 GLU A O 1
ATOM 668 N N . TYR A 1 91 ? -12.113 3.139 -1.284 1.00 92.44 91 TYR A N 1
ATOM 669 C CA . TYR A 1 91 ? -11.094 2.615 -0.374 1.00 92.44 91 TYR A CA 1
ATOM 670 C C . TYR A 1 91 ? -11.017 1.092 -0.456 1.00 92.44 91 TYR A C 1
ATOM 672 O O . TYR A 1 91 ? -9.922 0.534 -0.434 1.00 92.44 91 TYR A O 1
ATOM 680 N N . ARG A 1 92 ? -12.155 0.406 -0.649 1.00 92.56 92 ARG A N 1
ATOM 681 C CA . ARG A 1 92 ? -12.159 -1.037 -0.955 1.00 92.56 92 ARG A CA 1
ATOM 682 C C . ARG A 1 92 ? -11.377 -1.326 -2.235 1.00 92.56 92 ARG A C 1
ATOM 684 O O . ARG A 1 92 ? -10.624 -2.297 -2.272 1.00 92.56 92 ARG A O 1
ATOM 691 N N . GLY A 1 93 ? -11.540 -0.496 -3.267 1.00 80.12 93 GLY A N 1
ATOM 692 C CA . GLY A 1 93 ? -10.777 -0.581 -4.512 1.00 80.12 93 GLY A CA 1
ATOM 693 C C . GLY A 1 93 ? -9.273 -0.429 -4.283 1.00 80.12 93 GLY A C 1
ATOM 694 O O . GLY A 1 93 ? -8.506 -1.282 -4.724 1.00 80.12 93 GLY A O 1
ATOM 695 N N . ALA A 1 94 ? -8.871 0.596 -3.529 1.00 83.19 94 ALA A N 1
ATOM 696 C CA . ALA A 1 94 ? -7.475 0.868 -3.182 1.00 83.19 94 ALA A CA 1
ATOM 697 C C . ALA A 1 94 ? -6.823 -0.284 -2.397 1.00 83.19 94 ALA A C 1
ATOM 699 O O . ALA A 1 94 ? -5.746 -0.758 -2.756 1.00 83.19 94 ALA A O 1
ATOM 700 N N . ILE A 1 95 ? -7.514 -0.802 -1.377 1.00 89.38 95 ILE A N 1
ATOM 701 C CA . ILE A 1 95 ? -7.044 -1.938 -0.574 1.00 89.38 95 ILE A CA 1
ATOM 702 C C . ILE A 1 95 ? -6.940 -3.191 -1.433 1.00 89.38 95 ILE A C 1
ATOM 704 O O . ILE A 1 95 ? -5.934 -3.878 -1.369 1.00 89.38 95 ILE A O 1
ATOM 708 N N . ARG A 1 96 ? -7.940 -3.507 -2.265 1.00 84.94 96 ARG A N 1
ATOM 709 C CA . ARG A 1 96 ? -7.869 -4.681 -3.154 1.00 84.94 96 ARG A CA 1
ATOM 710 C C . ARG A 1 96 ? -6.710 -4.572 -4.134 1.00 84.94 96 ARG A C 1
ATOM 712 O O . ARG A 1 96 ? -6.010 -5.560 -4.336 1.00 84.94 96 ARG A O 1
ATOM 719 N N . ALA A 1 97 ? -6.509 -3.391 -4.719 1.00 73.81 97 ALA A N 1
ATOM 720 C CA . ALA A 1 97 ? -5.396 -3.138 -5.618 1.00 73.81 97 ALA A CA 1
ATOM 721 C C . ALA A 1 97 ? -4.064 -3.380 -4.902 1.00 73.81 97 ALA A C 1
ATOM 723 O O . ALA A 1 97 ? -3.288 -4.194 -5.386 1.00 73.81 97 ALA A O 1
ATOM 724 N N . ALA A 1 98 ? -3.848 -2.787 -3.724 1.00 74.38 98 ALA A N 1
ATOM 725 C CA . ALA A 1 98 ? -2.634 -2.987 -2.933 1.00 74.38 98 ALA A CA 1
ATOM 726 C C . ALA A 1 98 ? -2.469 -4.447 -2.458 1.00 74.38 98 ALA A C 1
ATOM 728 O O . ALA A 1 98 ? -1.420 -5.053 -2.666 1.00 74.38 98 ALA A O 1
ATOM 729 N N . SER A 1 99 ? -3.520 -5.051 -1.894 1.00 73.19 99 SER A N 1
ATOM 730 C CA . SER A 1 99 ? -3.530 -6.427 -1.377 1.00 73.19 99 SER A CA 1
ATOM 731 C C . SER A 1 99 ? -3.246 -7.476 -2.447 1.00 73.19 99 SER A C 1
ATOM 733 O O . SER A 1 99 ? -2.616 -8.489 -2.153 1.00 73.19 99 SER A O 1
ATOM 735 N N . SER A 1 100 ? -3.665 -7.233 -3.695 1.00 63.03 100 SER A N 1
ATOM 736 C CA . SER A 1 100 ? -3.443 -8.154 -4.820 1.00 63.03 100 SER A CA 1
ATOM 737 C C . SER A 1 100 ? -1.970 -8.373 -5.171 1.00 63.03 100 SER A C 1
ATOM 739 O O . SER A 1 100 ? -1.659 -9.200 -6.029 1.00 63.03 100 SER A O 1
ATOM 741 N N . VAL A 1 101 ? -1.065 -7.641 -4.519 1.00 53.56 101 VAL A N 1
ATOM 742 C CA . VAL A 1 101 ? 0.340 -7.592 -4.890 1.00 53.56 101 VAL A CA 1
ATOM 743 C C . VAL A 1 101 ? 1.314 -8.043 -3.809 1.00 53.56 101 VAL A C 1
ATOM 745 O O . VAL A 1 101 ? 2.527 -8.069 -4.038 1.00 53.56 101 VAL A O 1
ATOM 748 N N . PHE A 1 102 ? 0.812 -8.465 -2.650 1.00 56.81 102 PHE A N 1
ATOM 749 C CA . PHE A 1 102 ? 1.654 -9.091 -1.635 1.00 56.81 102 PHE A CA 1
ATOM 750 C C . PHE A 1 102 ? 1.746 -10.601 -1.825 1.00 56.81 102 PHE A C 1
ATOM 752 O O . PHE A 1 102 ? 0.804 -11.270 -2.236 1.00 56.81 102 PHE A O 1
ATOM 759 N N . THR A 1 103 ? 2.886 -11.153 -1.415 1.00 54.81 103 THR A N 1
ATOM 760 C CA . THR A 1 103 ? 3.061 -12.593 -1.170 1.00 54.81 103 THR A CA 1
ATOM 761 C C . THR A 1 103 ? 2.514 -13.010 0.207 1.00 54.81 103 THR A C 1
ATOM 763 O O . THR A 1 103 ? 2.563 -14.185 0.553 1.00 54.81 103 THR A O 1
ATOM 766 N N . PHE A 1 104 ? 2.030 -12.048 1.000 1.00 66.25 104 PHE A N 1
ATOM 767 C CA . PHE A 1 104 ? 1.511 -12.210 2.358 1.00 66.25 104 PHE A CA 1
ATOM 768 C C . PHE A 1 104 ? -0.020 -12.153 2.323 1.00 66.25 104 PHE A C 1
ATOM 770 O O . PHE A 1 104 ? -0.581 -11.055 2.338 1.00 66.25 104 PHE A O 1
ATOM 777 N N . PRO A 1 105 ? -0.711 -13.294 2.203 1.00 81.81 105 PRO A N 1
ATOM 778 C CA . PRO A 1 105 ? -2.156 -13.274 2.064 1.00 81.81 105 PRO A CA 1
ATOM 779 C C . PRO A 1 105 ? -2.833 -12.866 3.372 1.00 81.81 105 PRO A C 1
ATOM 781 O O . PRO A 1 105 ? -2.579 -13.415 4.435 1.00 81.81 105 PRO A O 1
ATOM 784 N N . MET A 1 106 ? -3.722 -11.885 3.317 1.00 90.31 106 MET A N 1
ATOM 785 C CA . MET A 1 106 ? -4.366 -11.365 4.521 1.00 90.31 106 MET A CA 1
ATOM 786 C C . MET A 1 106 ? -5.835 -11.058 4.284 1.00 90.31 106 MET A C 1
ATOM 788 O O . MET A 1 106 ? -6.235 -10.633 3.198 1.00 90.31 106 MET A O 1
ATOM 792 N N . ILE A 1 107 ? -6.635 -11.231 5.331 1.00 92.88 107 ILE A N 1
ATOM 793 C CA . ILE A 1 107 ? -8.033 -10.809 5.339 1.00 92.88 107 ILE A CA 1
ATOM 794 C C . ILE A 1 107 ? -8.106 -9.511 6.127 1.00 92.88 107 ILE A C 1
ATOM 796 O O . ILE A 1 107 ? -7.789 -9.490 7.316 1.00 92.88 107 ILE A O 1
ATOM 800 N N . VAL A 1 108 ? -8.519 -8.428 5.470 1.00 95.31 108 VAL A N 1
ATOM 801 C CA . VAL A 1 108 ? -8.797 -7.154 6.137 1.00 95.31 108 VAL A CA 1
ATOM 802 C C . VAL A 1 108 ? -10.078 -7.312 6.944 1.00 95.31 108 VAL A C 1
ATOM 804 O O . VAL A 1 108 ? -11.148 -7.550 6.384 1.00 95.31 108 VAL A O 1
ATOM 807 N N . ARG A 1 109 ? -9.934 -7.198 8.262 1.00 96.00 109 ARG A N 1
ATOM 808 C CA . ARG A 1 109 ? -10.965 -7.416 9.281 1.00 96.00 109 ARG A CA 1
ATOM 809 C C . ARG A 1 109 ? -11.513 -6.124 9.856 1.00 96.00 109 ARG A C 1
ATOM 811 O O . ARG A 1 109 ? -12.674 -6.047 10.230 1.00 96.00 109 ARG A O 1
ATOM 818 N N . VAL A 1 110 ? -10.682 -5.093 9.914 1.00 96.81 110 VAL A N 1
ATOM 819 C CA . VAL A 1 110 ? -11.062 -3.800 10.470 1.00 96.81 110 VAL A CA 1
ATOM 820 C C . VAL A 1 110 ? -10.701 -2.735 9.466 1.00 96.81 110 VAL A C 1
ATOM 822 O O . VAL A 1 110 ? -9.630 -2.762 8.862 1.00 96.81 110 VAL A O 1
ATOM 825 N N . ALA A 1 111 ? -11.598 -1.781 9.303 1.00 97.31 111 ALA A N 1
ATOM 826 C CA . ALA A 1 111 ? -11.303 -0.567 8.592 1.00 97.31 111 ALA A CA 1
ATOM 827 C C . ALA A 1 111 ? -12.128 0.568 9.177 1.00 97.31 111 ALA A C 1
ATOM 829 O O . ALA A 1 111 ? -13.278 0.354 9.557 1.00 97.31 111 ALA A O 1
ATOM 830 N N . ALA A 1 112 ? -11.546 1.757 9.241 1.00 96.62 112 ALA A N 1
ATOM 831 C CA . ALA A 1 112 ? -12.288 2.968 9.536 1.00 96.62 112 ALA A CA 1
ATOM 832 C C . ALA A 1 112 ? -11.737 4.121 8.704 1.00 96.62 112 ALA A C 1
ATOM 834 O O . ALA A 1 112 ? -10.530 4.205 8.445 1.00 96.62 112 ALA A O 1
ATOM 835 N N . HIS A 1 113 ? -12.630 5.009 8.289 1.00 94.44 113 HIS A N 1
ATOM 836 C CA . HIS A 1 113 ? -12.287 6.199 7.528 1.00 94.44 113 HIS A CA 1
ATOM 837 C C . HIS A 1 113 ? -12.870 7.435 8.203 1.00 94.44 113 HIS A C 1
ATOM 839 O O . HIS A 1 113 ? -13.895 7.377 8.881 1.00 94.44 113 HIS A O 1
ATOM 845 N N . ALA A 1 114 ? -12.197 8.558 8.009 1.00 91.75 114 ALA A N 1
ATOM 846 C CA . ALA A 1 114 ? -12.686 9.854 8.426 1.00 91.75 114 ALA A CA 1
ATOM 847 C C . ALA A 1 114 ? -13.636 10.422 7.359 1.00 91.75 114 ALA A C 1
ATOM 849 O O . ALA A 1 114 ? -13.587 10.009 6.194 1.00 91.75 114 ALA A O 1
ATOM 850 N N . GLN A 1 115 ? -14.505 11.356 7.736 1.00 88.19 115 GLN A N 1
ATOM 851 C CA . GLN A 1 115 ? -15.430 11.999 6.799 1.00 88.19 115 GLN A CA 1
ATOM 852 C C . GLN A 1 115 ? -14.731 13.023 5.899 1.00 88.19 115 GLN A C 1
ATOM 854 O O . GLN A 1 115 ? -15.188 13.257 4.781 1.00 88.19 115 GLN A O 1
ATOM 859 N N . ILE A 1 116 ? -13.637 13.630 6.370 1.00 82.19 116 ILE A N 1
ATOM 860 C CA . ILE A 1 116 ? -12.934 14.702 5.649 1.00 82.19 116 ILE A CA 1
ATOM 861 C C . ILE A 1 116 ? -11.492 14.299 5.305 1.00 82.19 116 ILE A C 1
ATOM 863 O O . ILE A 1 116 ? -11.006 14.597 4.215 1.00 82.19 116 ILE A O 1
ATOM 867 N N . GLY A 1 117 ? -10.784 13.647 6.228 1.00 80.19 117 GLY A N 1
ATOM 868 C CA . GLY A 1 117 ? -9.337 13.431 6.147 1.00 80.19 117 GLY A CA 1
ATOM 869 C C . GLY A 1 117 ? -8.872 12.156 5.438 1.00 80.19 117 GLY A C 1
ATOM 870 O O . GLY A 1 117 ? -7.662 11.953 5.312 1.00 80.19 117 GLY A O 1
ATOM 871 N N . SER A 1 118 ? -9.772 11.276 4.999 1.00 87.75 118 SER A N 1
ATOM 872 C CA . SER A 1 118 ? -9.390 10.000 4.379 1.00 87.75 118 SER A CA 1
ATOM 873 C C . SER A 1 118 ? -9.147 10.096 2.874 1.00 87.75 118 SER A C 1
ATOM 875 O O . SER A 1 118 ? -9.732 10.911 2.171 1.00 87.75 118 SER A O 1
ATOM 877 N N . SER A 1 119 ? -8.254 9.239 2.372 1.00 85.00 119 SER A N 1
ATOM 878 C CA . SER A 1 119 ? -7.949 9.136 0.942 1.00 85.00 119 SER A CA 1
ATOM 879 C C . SER A 1 119 ? -7.540 7.716 0.570 1.00 85.00 119 SER A C 1
ATOM 881 O O . SER A 1 119 ? -7.000 6.979 1.398 1.00 85.00 119 SER A O 1
ATOM 883 N N . THR A 1 120 ? -7.722 7.361 -0.702 1.00 84.19 120 THR A N 1
ATOM 884 C CA . THR A 1 120 ? -7.269 6.081 -1.268 1.00 84.19 120 THR A CA 1
ATOM 885 C C . THR A 1 120 ? -5.775 5.849 -1.050 1.00 84.19 120 THR A C 1
ATOM 887 O O . THR A 1 120 ? -5.392 4.749 -0.663 1.00 84.19 120 THR A O 1
ATOM 890 N N . ILE A 1 121 ? -4.945 6.892 -1.181 1.00 80.69 121 ILE A N 1
ATOM 891 C CA . ILE A 1 121 ? -3.493 6.817 -0.957 1.00 80.69 121 ILE A CA 1
ATOM 892 C C . ILE A 1 121 ? -3.182 6.316 0.455 1.00 80.69 121 ILE A C 1
ATOM 894 O O . ILE A 1 121 ? -2.363 5.419 0.613 1.00 80.69 121 ILE A O 1
ATOM 898 N N . VAL A 1 122 ? -3.837 6.846 1.492 1.00 87.31 122 VAL A N 1
ATOM 899 C CA . VAL A 1 122 ? -3.588 6.387 2.870 1.00 87.31 122 VAL A CA 1
ATOM 900 C C . VAL A 1 122 ? -3.919 4.902 3.013 1.00 87.31 122 VAL A C 1
ATOM 902 O O . VAL A 1 122 ? -3.129 4.159 3.589 1.00 87.31 122 VAL A O 1
ATOM 905 N N . PHE A 1 123 ? -5.037 4.450 2.445 1.00 91.62 123 PHE A N 1
ATOM 906 C CA . PHE A 1 123 ? -5.429 3.043 2.504 1.00 91.62 123 PHE A CA 1
ATOM 907 C C . PHE A 1 123 ? -4.477 2.119 1.732 1.00 91.62 123 PHE A C 1
ATOM 909 O O . PHE A 1 123 ? -4.180 1.033 2.226 1.00 91.62 123 PHE A O 1
ATOM 916 N N . GLU A 1 124 ? -3.923 2.545 0.594 1.00 86.06 124 GLU A N 1
ATOM 917 C CA . GLU A 1 124 ? -2.848 1.800 -0.084 1.00 86.06 124 GLU A CA 1
ATOM 918 C C . GLU A 1 124 ? -1.632 1.636 0.838 1.00 86.06 124 GLU A C 1
AT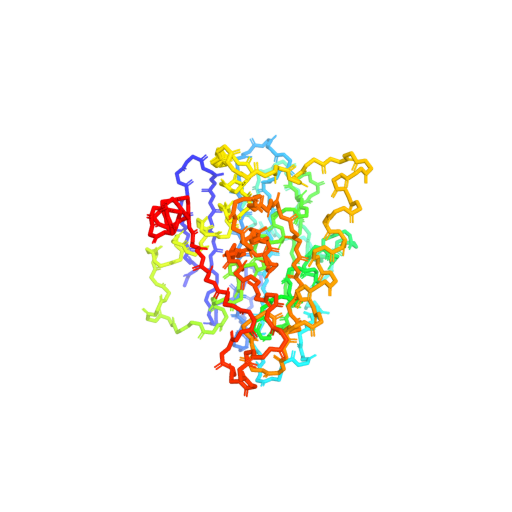OM 920 O O . GLU A 1 124 ? -1.162 0.523 1.066 1.00 86.06 124 GLU A O 1
ATOM 925 N N . ARG A 1 125 ? -1.168 2.739 1.441 1.00 86.44 125 ARG A N 1
ATOM 926 C CA . ARG A 1 125 ? 0.036 2.768 2.289 1.00 86.44 125 ARG A CA 1
ATOM 927 C C . ARG A 1 125 ? -0.127 1.972 3.577 1.00 86.44 125 ARG A C 1
ATOM 929 O O . ARG A 1 125 ? 0.803 1.291 4.004 1.00 86.44 125 ARG A O 1
ATOM 936 N N . LEU A 1 126 ? -1.307 2.030 4.187 1.00 92.62 126 LEU A N 1
ATOM 937 C CA . LEU A 1 126 ? -1.637 1.195 5.337 1.00 92.62 126 LEU A CA 1
ATOM 938 C C . LEU A 1 126 ? -1.661 -0.284 4.957 1.00 92.62 126 LEU A C 1
ATOM 940 O O . LEU A 1 126 ? -1.182 -1.101 5.733 1.00 92.62 126 LEU A O 1
ATOM 944 N N . THR A 1 127 ? -2.157 -0.626 3.767 1.00 91.00 127 THR A N 1
ATOM 945 C CA . THR A 1 127 ? -2.146 -2.011 3.279 1.00 91.00 127 THR A CA 1
ATOM 946 C C . THR A 1 127 ? -0.705 -2.515 3.096 1.00 91.00 127 THR A C 1
ATOM 948 O O . THR A 1 127 ? -0.380 -3.605 3.565 1.00 91.00 127 THR A O 1
ATOM 951 N N . ASP A 1 128 ? 0.183 -1.695 2.515 1.00 85.19 128 ASP A N 1
ATOM 952 C CA . ASP A 1 128 ? 1.621 -1.993 2.378 1.00 85.19 128 ASP A CA 1
ATOM 953 C C . ASP A 1 128 ? 2.334 -2.210 3.711 1.00 85.19 128 ASP A C 1
ATOM 955 O O . ASP A 1 128 ? 3.153 -3.120 3.834 1.00 85.19 128 ASP A O 1
ATOM 959 N N . LEU A 1 129 ? 2.034 -1.375 4.707 1.00 89.44 129 LEU A N 1
ATOM 960 C CA . LEU A 1 129 ? 2.604 -1.507 6.043 1.00 89.44 129 LEU A CA 1
ATOM 961 C C . LEU A 1 129 ? 2.044 -2.738 6.775 1.00 89.44 129 LEU A C 1
ATOM 963 O O . LEU A 1 129 ? 2.779 -3.436 7.474 1.00 89.44 129 LEU A O 1
ATOM 967 N N . LEU A 1 130 ? 0.743 -3.000 6.639 1.00 91.88 130 LEU A N 1
ATOM 968 C CA . LEU A 1 130 ? 0.047 -4.044 7.387 1.00 91.88 130 LEU A CA 1
ATOM 969 C C . LEU A 1 130 ? 0.457 -5.451 6.940 1.00 91.88 130 LEU A C 1
ATOM 971 O O . LEU A 1 130 ? 0.597 -6.333 7.786 1.00 91.88 130 LEU A O 1
ATOM 975 N N . ALA A 1 131 ? 0.717 -5.651 5.645 1.00 86.94 131 ALA A N 1
ATOM 976 C CA . ALA A 1 131 ? 1.106 -6.945 5.090 1.00 86.94 131 ALA A CA 1
ATOM 977 C C . ALA A 1 131 ? 2.295 -7.610 5.825 1.00 86.94 131 ALA A C 1
ATOM 979 O O . ALA A 1 131 ? 2.132 -8.736 6.291 1.00 86.94 131 ALA A O 1
ATOM 980 N N . PRO A 1 132 ? 3.468 -6.970 6.011 1.00 85.25 132 PRO A N 1
ATOM 981 C CA . PRO A 1 132 ? 4.552 -7.557 6.803 1.00 85.25 132 PRO A CA 1
ATOM 982 C C . PRO A 1 132 ? 4.252 -7.592 8.311 1.00 85.25 132 PRO A C 1
ATOM 984 O O . PRO A 1 132 ? 4.648 -8.543 8.987 1.00 85.25 132 PRO A O 1
ATOM 987 N N . LEU A 1 133 ? 3.530 -6.604 8.856 1.00 90.31 133 LEU A N 1
ATOM 988 C CA . LEU A 1 133 ? 3.227 -6.531 10.294 1.00 90.31 133 LEU A CA 1
ATOM 989 C C . LEU A 1 133 ? 2.394 -7.709 10.797 1.00 90.31 133 LEU A C 1
ATOM 991 O O . LEU A 1 133 ? 2.619 -8.191 11.906 1.00 90.31 133 LEU A O 1
ATOM 995 N N . VAL A 1 134 ? 1.442 -8.171 9.987 1.00 91.19 134 VAL A N 1
ATOM 996 C CA . VAL A 1 134 ? 0.570 -9.301 10.321 1.00 91.19 134 VAL A CA 1
ATOM 997 C C . VAL A 1 134 ? 1.374 -10.578 10.573 1.00 91.19 134 VAL A C 1
ATOM 999 O O . VAL A 1 134 ? 1.003 -11.372 11.439 1.00 91.19 134 VAL A O 1
ATOM 1002 N N . TYR A 1 135 ? 2.496 -10.763 9.877 1.00 86.69 135 TYR A N 1
ATOM 1003 C CA . TYR A 1 135 ? 3.339 -11.956 9.981 1.00 86.69 135 TYR A CA 1
ATOM 1004 C C . TYR A 1 135 ? 4.517 -11.793 10.940 1.00 86.69 135 TYR A C 1
ATOM 1006 O O . TYR A 1 135 ? 4.990 -12.790 11.483 1.00 86.69 135 TYR A O 1
ATOM 1014 N N . ALA A 1 136 ? 4.950 -10.559 11.190 1.00 84.62 136 ALA A N 1
ATOM 1015 C CA . ALA A 1 136 ? 6.047 -10.263 12.096 1.00 84.62 136 ALA A CA 1
ATOM 1016 C C . ALA A 1 136 ? 5.722 -10.637 13.553 1.00 84.62 136 ALA A C 1
ATOM 1018 O O . ALA A 1 136 ? 4.670 -10.292 14.114 1.00 84.62 136 ALA A O 1
ATOM 1019 N N . THR A 1 137 ? 6.670 -11.307 14.198 1.00 84.00 137 THR A N 1
ATOM 1020 C CA . THR A 1 137 ? 6.652 -11.559 15.641 1.00 84.00 137 THR A CA 1
ATOM 1021 C C . THR A 1 137 ? 6.770 -10.248 16.425 1.00 84.00 137 THR A C 1
ATOM 1023 O O . THR A 1 137 ? 7.245 -9.237 15.905 1.00 84.00 137 THR A O 1
ATOM 1026 N N . ASP A 1 138 ? 6.361 -10.238 17.698 1.00 80.31 138 ASP A N 1
ATOM 1027 C CA . ASP A 1 138 ? 6.521 -9.043 18.544 1.00 80.31 138 ASP A CA 1
ATOM 1028 C C . ASP A 1 138 ? 7.997 -8.625 18.681 1.00 80.31 138 ASP A C 1
ATOM 1030 O O . ASP A 1 138 ? 8.293 -7.438 18.759 1.00 80.31 138 ASP A O 1
ATOM 1034 N N . ALA A 1 139 ? 8.931 -9.584 18.641 1.00 79.38 139 ALA A N 1
ATOM 1035 C CA . ALA A 1 139 ? 10.368 -9.311 18.689 1.00 79.38 139 ALA A CA 1
ATOM 1036 C C . ALA A 1 139 ? 10.900 -8.618 17.418 1.00 79.38 139 ALA A C 1
ATOM 1038 O O . ALA A 1 139 ? 11.863 -7.858 17.495 1.00 79.38 139 ALA A O 1
ATOM 1039 N N . GLU A 1 140 ? 10.283 -8.862 16.258 1.00 79.38 140 GLU A N 1
ATOM 1040 C CA . GLU A 1 140 ? 10.644 -8.225 14.982 1.00 79.38 140 GLU A CA 1
ATOM 1041 C C . GLU A 1 140 ? 10.022 -6.828 14.826 1.00 79.38 140 GLU A C 1
ATOM 1043 O O . GLU A 1 140 ? 10.539 -6.000 14.077 1.00 79.38 140 GLU A O 1
ATOM 1048 N N . ARG A 1 141 ? 8.928 -6.540 15.544 1.00 83.50 141 ARG A N 1
ATOM 1049 C CA . ARG A 1 141 ? 8.189 -5.268 15.488 1.00 83.50 141 ARG A CA 1
ATOM 1050 C C . ARG A 1 141 ? 8.789 -4.196 16.402 1.00 83.50 141 ARG A C 1
ATOM 1052 O O . ARG A 1 141 ? 8.101 -3.630 17.247 1.00 83.50 141 ARG A O 1
ATOM 1059 N N . THR A 1 142 ? 10.071 -3.893 16.224 1.00 85.50 142 THR A N 1
ATOM 1060 C CA . THR A 1 142 ? 10.695 -2.746 16.903 1.00 85.50 142 THR A CA 1
ATOM 1061 C C . THR A 1 142 ? 10.294 -1.430 16.232 1.00 85.50 142 THR A C 1
ATOM 1063 O O . THR A 1 142 ? 10.036 -1.395 15.026 1.00 85.50 142 THR A O 1
ATOM 1066 N N . ASP A 1 143 ? 10.290 -0.325 16.984 1.00 85.00 143 ASP A N 1
ATOM 1067 C CA . ASP A 1 143 ? 9.948 1.005 16.454 1.00 85.00 143 ASP A CA 1
ATOM 1068 C C . ASP A 1 143 ? 10.796 1.389 15.230 1.00 85.00 143 ASP A C 1
ATOM 1070 O O . ASP A 1 143 ? 10.300 1.974 14.268 1.00 85.00 143 ASP A O 1
ATOM 1074 N N . GLU A 1 144 ? 12.079 1.022 15.226 1.00 83.00 144 GLU A N 1
ATOM 1075 C CA . GLU A 1 144 ? 12.982 1.297 14.110 1.00 83.00 144 GLU A CA 1
ATOM 1076 C C . GLU A 1 144 ? 12.587 0.534 12.837 1.00 83.00 144 GLU A C 1
ATOM 1078 O O . GLU A 1 144 ? 12.538 1.126 11.755 1.00 83.00 144 GLU A O 1
ATOM 1083 N N . VAL A 1 145 ? 12.255 -0.755 12.965 1.00 80.88 145 VAL A N 1
ATOM 1084 C CA . VAL A 1 145 ? 11.839 -1.605 11.840 1.00 80.88 145 VAL A CA 1
ATOM 1085 C C . VAL A 1 145 ? 10.489 -1.154 11.290 1.00 80.88 145 VAL A C 1
ATOM 1087 O O . VAL A 1 145 ? 10.330 -1.002 10.079 1.00 80.88 145 VAL A O 1
ATOM 1090 N N . VAL A 1 146 ? 9.530 -0.868 12.172 1.00 86.50 146 VAL A N 1
ATOM 1091 C CA . VAL A 1 146 ? 8.210 -0.352 11.789 1.00 86.50 146 VAL A CA 1
ATOM 1092 C C . VAL A 1 146 ? 8.340 0.981 11.053 1.00 86.50 146 VAL A C 1
ATOM 1094 O O . VAL A 1 146 ? 7.718 1.167 10.006 1.00 86.50 146 VAL A O 1
ATOM 1097 N N . ARG A 1 147 ? 9.185 1.895 11.546 1.00 84.50 147 ARG A N 1
ATOM 1098 C CA . ARG A 1 147 ? 9.453 3.175 10.880 1.00 84.50 147 ARG A CA 1
ATOM 1099 C C . ARG A 1 147 ? 10.055 2.970 9.492 1.00 84.50 147 ARG A C 1
ATOM 1101 O O . ARG A 1 147 ? 9.642 3.643 8.552 1.00 84.50 147 ARG A O 1
ATOM 1108 N N . LEU A 1 148 ? 10.994 2.034 9.343 1.00 81.62 148 LEU A N 1
ATOM 1109 C CA . LEU A 1 148 ? 11.580 1.693 8.045 1.00 81.62 148 LEU A CA 1
ATOM 1110 C C . LEU A 1 148 ? 10.519 1.167 7.063 1.00 81.62 148 LEU A C 1
ATOM 1112 O O . LEU A 1 148 ? 10.495 1.580 5.904 1.00 81.62 148 LEU A O 1
ATOM 1116 N N . TRP A 1 149 ? 9.627 0.281 7.513 1.00 83.88 149 TRP A N 1
ATOM 1117 C CA . TRP A 1 149 ? 8.532 -0.237 6.684 1.00 83.88 149 TRP A CA 1
ATOM 1118 C C . TRP A 1 149 ? 7.527 0.848 6.305 1.00 83.88 149 TRP A C 1
ATOM 1120 O O . TRP A 1 149 ? 7.088 0.892 5.156 1.00 83.88 149 TRP A O 1
ATOM 1130 N N . TRP A 1 150 ? 7.214 1.757 7.229 1.00 85.00 150 TRP A N 1
ATOM 1131 C CA . TRP A 1 150 ? 6.361 2.907 6.950 1.00 85.00 150 TRP A CA 1
ATOM 1132 C C . TRP A 1 150 ? 6.982 3.845 5.911 1.00 85.00 150 TRP A C 1
ATOM 1134 O O . TRP A 1 150 ? 6.328 4.209 4.933 1.00 85.00 150 TRP A O 1
ATOM 1144 N N . GLU A 1 151 ? 8.260 4.199 6.074 1.00 79.25 151 GLU A N 1
ATOM 1145 C CA . GLU A 1 151 ? 8.960 5.035 5.098 1.00 79.25 151 GLU A CA 1
ATOM 1146 C C . GLU A 1 151 ? 8.997 4.368 3.726 1.00 79.25 151 GLU A C 1
ATOM 1148 O O . GLU A 1 151 ? 8.741 5.039 2.728 1.00 79.25 151 GLU A O 1
ATOM 1153 N N . ARG A 1 152 ? 9.217 3.049 3.663 1.00 74.19 152 ARG A N 1
ATOM 1154 C CA . ARG A 1 152 ? 9.166 2.282 2.413 1.00 74.19 152 ARG A CA 1
ATOM 1155 C C . ARG A 1 152 ? 7.788 2.329 1.758 1.00 74.19 152 ARG A C 1
ATOM 1157 O O . ARG A 1 152 ? 7.714 2.568 0.555 1.00 74.19 152 ARG A O 1
ATOM 1164 N N . ALA A 1 153 ? 6.719 2.117 2.527 1.00 74.44 153 ALA A N 1
ATOM 1165 C CA . ALA A 1 153 ? 5.357 2.236 2.015 1.00 74.44 153 ALA A CA 1
ATOM 1166 C C . ALA A 1 153 ? 5.151 3.626 1.393 1.00 74.44 153 ALA A C 1
ATOM 1168 O O . ALA A 1 153 ? 4.637 3.740 0.286 1.00 74.44 153 ALA A O 1
ATOM 1169 N N . TRP A 1 154 ? 5.623 4.683 2.061 1.00 71.31 154 TRP A N 1
ATOM 1170 C CA . TRP A 1 154 ? 5.424 6.068 1.632 1.00 71.31 154 TRP A CA 1
ATOM 1171 C C . TRP A 1 154 ? 6.316 6.526 0.467 1.00 71.31 154 TRP A C 1
ATOM 1173 O O . TRP A 1 154 ? 5.884 7.343 -0.343 1.00 71.31 154 TRP A O 1
ATOM 1183 N N . THR A 1 155 ? 7.550 6.028 0.362 1.00 60.25 155 THR A N 1
ATOM 1184 C CA . THR A 1 155 ? 8.540 6.504 -0.625 1.00 60.25 155 THR A CA 1
ATOM 1185 C C . THR A 1 155 ? 8.507 5.768 -1.957 1.00 60.25 155 THR A C 1
ATOM 1187 O O . THR A 1 155 ? 8.875 6.367 -2.963 1.00 60.25 155 THR A O 1
ATOM 1190 N N . ALA A 1 156 ? 8.059 4.513 -2.004 1.00 54.47 156 ALA A N 1
ATOM 1191 C CA . ALA A 1 156 ? 8.281 3.630 -3.151 1.00 54.47 156 ALA A CA 1
ATOM 1192 C C . ALA A 1 156 ? 7.667 4.076 -4.498 1.00 54.47 156 ALA A C 1
ATOM 1194 O O . ALA A 1 156 ? 8.121 3.598 -5.536 1.00 54.47 156 ALA A O 1
ATOM 1195 N N . ARG A 1 157 ? 6.699 5.005 -4.513 1.00 56.78 157 ARG A N 1
ATOM 1196 C CA . ARG A 1 157 ? 6.253 5.684 -5.750 1.00 56.78 157 ARG A CA 1
ATOM 1197 C C . ARG A 1 157 ? 6.889 7.054 -5.983 1.00 56.78 157 ARG A C 1
ATOM 1199 O O . ARG A 1 157 ? 7.110 7.416 -7.125 1.00 56.78 157 ARG A O 1
ATOM 1206 N N . ASN A 1 158 ? 7.224 7.801 -4.934 1.00 60.44 158 ASN A N 1
ATOM 1207 C CA . ASN A 1 158 ? 7.643 9.196 -5.096 1.00 60.44 158 ASN A CA 1
ATOM 1208 C C . ASN A 1 158 ? 9.064 9.323 -5.659 1.00 60.44 158 ASN A C 1
ATOM 1210 O O . ASN A 1 158 ? 9.312 10.170 -6.508 1.00 60.44 158 ASN A O 1
ATOM 1214 N N . TRP A 1 159 ? 10.006 8.473 -5.233 1.00 71.12 159 TRP A N 1
ATOM 1215 C CA . TRP A 1 159 ? 11.401 8.637 -5.665 1.00 71.12 159 TRP A CA 1
ATOM 1216 C C . TRP A 1 159 ? 11.623 8.251 -7.131 1.00 71.12 159 TRP A C 1
ATOM 1218 O O . TRP A 1 159 ? 12.528 8.782 -7.770 1.00 71.12 159 TRP A O 1
ATOM 1228 N N . VAL A 1 160 ? 10.817 7.331 -7.672 1.00 74.31 160 VAL A N 1
ATOM 1229 C CA . VAL A 1 160 ? 10.967 6.876 -9.060 1.00 74.31 160 VAL A CA 1
ATOM 1230 C C . VAL A 1 160 ? 10.365 7.866 -10.057 1.00 74.31 160 VAL A C 1
ATOM 1232 O O . VAL A 1 160 ? 10.834 7.956 -11.188 1.00 74.31 160 VAL A O 1
ATOM 1235 N N . ASP A 1 161 ? 9.381 8.660 -9.639 1.00 74.12 161 ASP A N 1
ATOM 1236 C CA . ASP A 1 161 ? 8.857 9.769 -10.441 1.00 74.12 161 ASP A CA 1
ATOM 1237 C C . ASP A 1 161 ? 9.835 10.960 -10.458 1.00 74.12 161 ASP A C 1
ATOM 1239 O O . ASP A 1 161 ? 9.899 11.698 -11.437 1.00 74.12 161 ASP A O 1
ATOM 1243 N N . GLU A 1 162 ? 10.655 11.109 -9.412 1.00 77.06 162 GLU A N 1
ATOM 1244 C CA . GLU A 1 162 ? 11.642 12.190 -9.266 1.00 77.06 162 GLU A CA 1
ATOM 1245 C C . GLU A 1 162 ? 13.047 11.836 -9.780 1.00 77.06 162 GLU A C 1
ATOM 1247 O O . GLU A 1 162 ? 13.918 12.707 -9.846 1.00 77.06 162 GLU A O 1
ATOM 1252 N N . VAL A 1 163 ? 13.318 10.569 -10.119 1.00 84.19 163 VAL A N 1
ATOM 1253 C CA . VAL A 1 163 ? 14.652 10.179 -10.590 1.00 84.19 163 VAL A CA 1
ATOM 1254 C C . VAL A 1 163 ? 14.929 10.781 -11.970 1.00 84.19 163 VAL A C 1
ATOM 1256 O O . VAL A 1 163 ? 14.114 10.667 -12.894 1.00 84.19 163 VAL A O 1
ATOM 1259 N N . GLU A 1 164 ? 16.094 11.416 -12.102 1.00 88.62 164 GLU A N 1
ATOM 1260 C CA . GLU A 1 164 ? 16.641 11.825 -13.392 1.00 88.62 164 GLU A CA 1
ATOM 1261 C C . GLU A 1 164 ? 17.155 10.578 -14.108 1.00 88.62 164 GLU A C 1
ATOM 1263 O O . GLU A 1 164 ? 17.979 9.829 -13.579 1.00 88.62 164 GLU A O 1
ATOM 1268 N N . LEU A 1 165 ? 16.614 10.324 -15.294 1.00 90.62 165 LEU A N 1
ATOM 1269 C CA . LEU A 1 165 ? 16.999 9.172 -16.095 1.00 90.62 165 LEU A CA 1
ATOM 1270 C C . LEU A 1 165 ? 18.313 9.473 -16.836 1.00 90.62 165 LEU A C 1
ATOM 1272 O O . LEU A 1 165 ? 18.499 10.607 -17.286 1.00 90.62 165 LEU A O 1
ATOM 1276 N N . PRO A 1 166 ? 19.214 8.485 -17.007 1.00 92.12 166 PRO A N 1
ATOM 1277 C CA . PRO A 1 166 ? 20.394 8.652 -17.851 1.00 92.12 166 PRO A CA 1
ATOM 1278 C C . PRO A 1 166 ? 20.008 9.066 -19.279 1.00 92.12 166 PRO A C 1
ATOM 1280 O O . PRO A 1 166 ? 18.944 8.687 -19.756 1.00 92.12 166 PRO A O 1
ATOM 1283 N N . GLU A 1 167 ? 20.887 9.768 -20.003 1.00 90.12 167 GLU A N 1
ATOM 1284 C CA . GLU A 1 167 ? 20.590 10.254 -21.369 1.00 90.12 167 GLU A CA 1
ATOM 1285 C C . GLU A 1 167 ? 20.181 9.145 -22.352 1.00 90.12 167 GLU A C 1
ATOM 1287 O O . GLU A 1 167 ? 19.446 9.398 -23.304 1.00 90.12 167 GLU A O 1
ATOM 1292 N N . SER A 1 168 ? 20.649 7.912 -22.134 1.00 92.38 168 SER A N 1
ATOM 1293 C CA . SER A 1 168 ? 20.290 6.771 -22.977 1.00 92.38 168 SER A CA 1
ATOM 1294 C C . SER A 1 168 ? 18.863 6.273 -22.741 1.00 92.38 168 SER A C 1
ATOM 1296 O O . SER A 1 168 ? 18.345 5.511 -23.561 1.00 92.38 168 SER A O 1
ATOM 1298 N N . TYR A 1 169 ? 18.215 6.688 -21.652 1.00 93.56 169 TYR A N 1
ATOM 1299 C CA . TYR A 1 169 ? 16.868 6.267 -21.309 1.00 93.56 169 TYR A CA 1
ATOM 1300 C C . TYR A 1 169 ? 15.818 7.167 -21.953 1.00 93.56 169 TYR A C 1
ATOM 1302 O O . TYR A 1 169 ? 15.852 8.391 -21.860 1.00 93.56 169 TYR A O 1
ATOM 1310 N N . VAL A 1 170 ? 14.821 6.527 -22.553 1.00 93.38 170 VAL A N 1
ATOM 1311 C CA . VAL A 1 170 ? 13.580 7.173 -22.971 1.00 93.38 170 VAL A CA 1
ATOM 1312 C C . VAL A 1 170 ? 12.613 7.124 -21.799 1.00 93.38 170 VAL A C 1
ATOM 1314 O O . VAL A 1 170 ? 12.266 6.042 -21.315 1.00 93.38 170 VAL A O 1
ATOM 1317 N N . ASP A 1 171 ? 12.186 8.302 -21.349 1.00 92.44 171 ASP A N 1
ATOM 1318 C CA . ASP A 1 171 ? 11.174 8.451 -20.310 1.00 92.44 171 ASP A CA 1
ATOM 1319 C C . ASP A 1 171 ? 9.793 8.078 -20.854 1.00 92.44 171 ASP A C 1
ATOM 1321 O O . ASP A 1 171 ? 9.324 8.646 -21.840 1.00 92.44 171 ASP A O 1
ATOM 1325 N N . LEU A 1 172 ? 9.141 7.118 -20.202 1.00 90.12 172 LEU A N 1
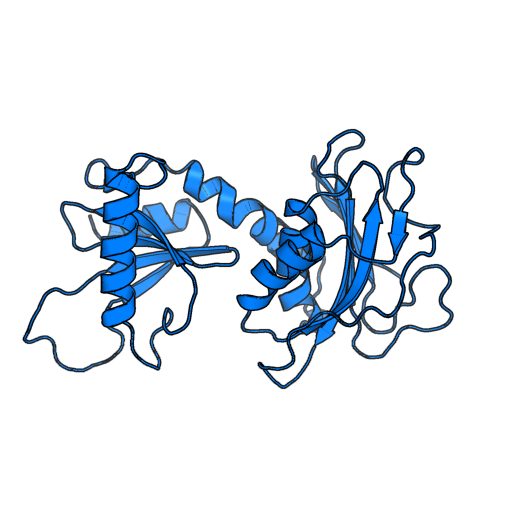ATOM 1326 C CA . LEU A 1 172 ? 7.811 6.634 -20.562 1.00 90.12 172 LEU A CA 1
ATOM 1327 C C . LEU A 1 172 ? 6.772 6.924 -19.469 1.00 90.12 172 LEU A C 1
ATOM 1329 O O . LEU A 1 172 ? 5.629 6.473 -19.582 1.00 90.12 172 LEU A O 1
ATOM 1333 N N . ARG A 1 173 ? 7.133 7.688 -18.425 1.00 83.75 173 ARG A N 1
ATOM 1334 C CA . ARG A 1 173 ? 6.237 8.066 -17.315 1.00 83.75 173 ARG A CA 1
ATOM 1335 C C . ARG A 1 173 ? 5.111 9.011 -17.749 1.00 83.75 173 ARG A C 1
ATOM 1337 O O . ARG A 1 173 ? 4.121 9.158 -17.036 1.00 83.75 173 ARG A O 1
ATOM 1344 N N . GLY A 1 174 ? 5.246 9.645 -18.912 1.00 73.06 174 GLY A N 1
ATOM 1345 C CA . GLY A 1 174 ? 4.242 10.537 -19.474 1.00 73.06 174 GLY A CA 1
ATOM 1346 C C . GLY A 1 174 ? 2.975 9.839 -19.998 1.00 73.06 174 GLY A C 1
ATOM 1347 O O . GLY A 1 174 ? 2.747 8.628 -19.866 1.00 73.06 174 GLY A O 1
ATOM 1348 N N . THR A 1 175 ? 2.097 10.655 -20.585 1.00 74.38 175 THR A N 1
ATOM 1349 C CA . THR A 1 175 ? 0.756 10.254 -21.045 1.00 74.38 175 THR A CA 1
ATOM 1350 C C . THR A 1 175 ? 0.556 10.416 -22.548 1.00 74.38 175 THR A C 1
ATOM 1352 O O . THR A 1 175 ? -0.576 10.328 -23.030 1.00 74.38 175 THR A O 1
ATOM 1355 N N . THR A 1 176 ? 1.620 10.645 -23.322 1.00 77.69 176 THR A N 1
ATOM 1356 C CA . THR A 1 176 ? 1.457 10.757 -24.772 1.00 77.69 176 THR A CA 1
ATOM 1357 C C . THR A 1 176 ? 1.034 9.414 -25.370 1.00 77.69 176 THR A C 1
ATOM 1359 O O . THR A 1 176 ? 1.246 8.334 -24.804 1.00 77.69 176 THR A O 1
ATOM 1362 N N . TYR A 1 177 ? 0.396 9.472 -26.541 1.00 79.81 177 TYR A N 1
ATOM 1363 C CA . TYR A 1 177 ? -0.047 8.270 -27.248 1.00 79.81 177 TYR A CA 1
ATOM 1364 C C . TYR A 1 177 ? 1.123 7.317 -27.543 1.00 79.81 177 TYR A C 1
ATOM 1366 O O . TYR A 1 177 ? 1.003 6.111 -27.339 1.00 79.81 177 TYR A O 1
ATOM 1374 N N . ASN A 1 178 ? 2.266 7.864 -27.968 1.00 83.00 178 ASN A N 1
ATOM 1375 C CA . ASN A 1 178 ? 3.450 7.073 -28.301 1.00 83.00 178 ASN A CA 1
ATOM 1376 C C . ASN A 1 178 ? 4.061 6.413 -27.059 1.00 83.00 178 ASN A C 1
ATOM 1378 O O . ASN A 1 178 ? 4.355 5.222 -27.104 1.00 83.00 178 ASN A O 1
ATOM 1382 N N . GLU A 1 179 ? 4.169 7.141 -25.943 1.00 82.25 179 GLU A N 1
ATOM 1383 C CA . GLU A 1 179 ? 4.644 6.585 -24.667 1.00 82.25 179 GLU A CA 1
ATOM 1384 C C . GLU A 1 179 ? 3.741 5.448 -24.184 1.00 82.25 179 GLU A C 1
ATOM 1386 O O . GLU A 1 179 ? 4.221 4.397 -23.769 1.00 82.25 179 GLU A O 1
ATOM 1391 N N . THR A 1 180 ? 2.420 5.628 -24.279 1.00 76.44 180 THR A N 1
ATOM 1392 C CA . THR A 1 180 ? 1.448 4.602 -23.876 1.00 76.44 180 THR A CA 1
ATOM 1393 C C . THR A 1 180 ? 1.594 3.339 -24.724 1.00 76.44 180 THR A C 1
ATOM 1395 O O . THR A 1 180 ? 1.698 2.240 -24.181 1.00 76.44 180 THR A O 1
ATOM 1398 N N . LEU A 1 181 ? 1.679 3.494 -26.048 1.00 86.12 181 LEU A N 1
ATOM 1399 C CA . LEU A 1 181 ? 1.865 2.377 -26.972 1.00 86.12 181 LEU A CA 1
ATOM 1400 C C . LEU A 1 181 ? 3.179 1.622 -26.708 1.00 86.12 181 LEU A C 1
ATOM 1402 O O . LEU A 1 181 ? 3.224 0.392 -26.767 1.00 86.12 181 LEU A O 1
ATOM 1406 N N . GLU A 1 182 ? 4.251 2.351 -26.404 1.00 89.56 182 GLU A N 1
ATOM 1407 C CA . GLU A 1 182 ? 5.562 1.779 -26.110 1.00 89.56 182 GLU A CA 1
ATOM 1408 C C . GLU A 1 182 ? 5.579 1.034 -24.768 1.00 89.56 182 GLU A C 1
ATOM 1410 O O . GLU A 1 182 ? 6.075 -0.096 -24.704 1.00 89.56 182 GLU A O 1
ATOM 1415 N N . ARG A 1 183 ? 4.947 1.593 -23.725 1.00 90.19 183 ARG A N 1
ATOM 1416 C CA . ARG A 1 183 ? 4.738 0.902 -22.441 1.00 90.19 183 ARG A CA 1
ATOM 1417 C C . ARG A 1 183 ? 3.990 -0.414 -22.625 1.00 90.19 183 ARG A C 1
ATOM 1419 O O . ARG A 1 183 ? 4.408 -1.431 -22.065 1.00 90.19 183 ARG A O 1
ATOM 1426 N N . ASP A 1 184 ? 2.919 -0.417 -23.411 1.00 86.19 184 ASP A N 1
ATOM 1427 C CA . ASP A 1 184 ? 2.102 -1.611 -23.649 1.00 86.19 184 ASP A CA 1
ATOM 1428 C C . ASP A 1 184 ? 2.872 -2.691 -24.416 1.00 86.19 184 ASP A C 1
ATOM 1430 O O . ASP A 1 184 ? 2.804 -3.879 -24.069 1.00 86.19 184 ASP A O 1
ATOM 1434 N N . ARG A 1 185 ? 3.661 -2.283 -25.419 1.00 92.62 185 ARG A N 1
ATOM 1435 C CA . ARG A 1 185 ? 4.540 -3.184 -26.171 1.00 92.62 185 ARG A CA 1
ATOM 1436 C C . ARG A 1 185 ? 5.568 -3.847 -25.253 1.00 92.62 185 ARG A C 1
ATOM 1438 O O . ARG A 1 185 ? 5.617 -5.075 -25.203 1.00 92.62 185 ARG A O 1
ATOM 1445 N N . LEU A 1 186 ? 6.353 -3.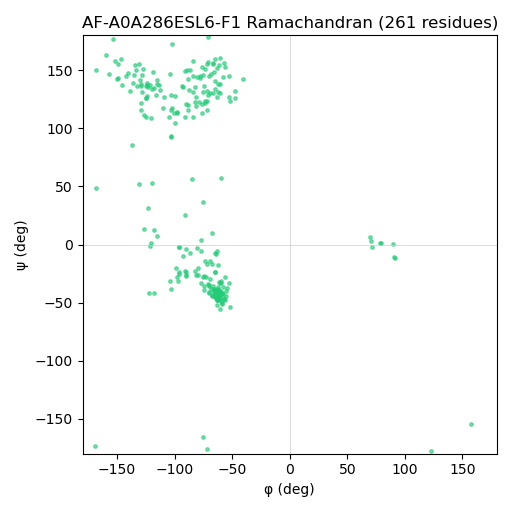058 -24.518 1.00 92.62 186 LEU A N 1
ATOM 1446 C CA . LEU A 1 186 ? 7.408 -3.565 -23.630 1.00 92.62 186 LEU A CA 1
ATOM 1447 C C . LEU A 1 186 ? 6.831 -4.433 -22.508 1.00 92.62 186 LEU A C 1
ATOM 1449 O O . LEU A 1 186 ? 7.373 -5.486 -22.181 1.00 92.62 186 LEU A O 1
ATOM 1453 N N . SER A 1 187 ? 5.677 -4.044 -21.962 1.00 89.44 187 SER A N 1
ATOM 1454 C CA . SER A 1 187 ? 4.984 -4.850 -20.956 1.00 89.44 187 SER A CA 1
ATOM 1455 C C . SER A 1 187 ? 4.567 -6.214 -21.504 1.00 89.44 187 SER A C 1
ATOM 1457 O O . SER A 1 187 ? 4.666 -7.221 -20.805 1.00 89.44 187 SER A O 1
ATOM 1459 N N . SER A 1 188 ? 4.098 -6.262 -22.751 1.00 88.00 188 SER A N 1
ATOM 1460 C CA . SER A 1 188 ? 3.723 -7.514 -23.415 1.00 88.00 188 SER A CA 1
ATOM 1461 C C . SER A 1 188 ? 4.938 -8.398 -23.697 1.00 88.00 188 SER A C 1
ATOM 1463 O O . SER A 1 188 ? 4.863 -9.613 -23.525 1.00 88.00 188 SER A O 1
ATOM 1465 N N . GLU A 1 189 ? 6.059 -7.791 -24.080 1.00 89.44 189 GLU A N 1
ATOM 1466 C CA . GLU A 1 189 ? 7.332 -8.473 -24.322 1.00 89.44 189 GLU A CA 1
ATOM 1467 C C . GLU A 1 189 ? 7.875 -9.125 -23.046 1.00 89.44 189 GLU A C 1
ATOM 1469 O O . GLU A 1 189 ? 8.055 -10.342 -23.017 1.00 89.44 189 GLU A O 1
ATOM 1474 N N . ILE A 1 190 ? 7.982 -8.360 -21.953 1.00 89.00 190 ILE A N 1
ATOM 1475 C CA . ILE A 1 190 ? 8.391 -8.881 -20.641 1.00 89.00 190 ILE A CA 1
ATOM 1476 C C . ILE A 1 190 ? 7.469 -10.031 -20.216 1.00 89.00 190 ILE A C 1
ATOM 1478 O O . ILE A 1 190 ? 7.950 -11.091 -19.827 1.00 89.00 190 ILE A O 1
ATOM 1482 N N . ARG A 1 191 ? 6.141 -9.869 -20.323 1.00 86.31 191 ARG A N 1
ATOM 1483 C CA . ARG A 1 191 ? 5.173 -10.918 -19.937 1.00 86.31 191 ARG A CA 1
ATOM 1484 C C . ARG A 1 191 ? 5.323 -12.209 -20.735 1.00 86.31 191 ARG A C 1
ATOM 1486 O O . ARG A 1 191 ? 5.047 -13.272 -20.191 1.00 86.31 191 ARG A O 1
ATOM 1493 N N . ARG A 1 192 ? 5.714 -12.123 -22.007 1.00 84.19 192 ARG A N 1
ATOM 1494 C CA . ARG A 1 192 ? 5.932 -13.294 -22.863 1.00 84.19 192 ARG A CA 1
ATOM 1495 C C . ARG A 1 192 ? 7.176 -14.074 -22.441 1.00 84.19 192 ARG A C 1
ATOM 1497 O O . ARG A 1 192 ? 7.188 -15.293 -22.568 1.00 84.19 192 ARG A O 1
ATOM 1504 N N . GLU A 1 193 ? 8.206 -13.376 -21.979 1.00 83.88 193 GLU A N 1
ATOM 1505 C CA . GLU A 1 193 ? 9.508 -13.971 -21.661 1.00 83.88 193 GLU A CA 1
ATOM 1506 C C . GLU A 1 193 ? 9.602 -14.453 -20.213 1.00 83.88 193 GLU A C 1
ATOM 1508 O O . GLU A 1 193 ? 10.321 -15.406 -19.917 1.00 83.88 193 GLU A O 1
ATOM 1513 N N . VAL A 1 194 ? 8.845 -13.848 -19.296 1.00 82.12 194 VAL A N 1
ATOM 1514 C CA . VAL A 1 194 ? 8.820 -14.294 -17.904 1.00 82.12 194 VAL A CA 1
ATOM 1515 C C . VAL A 1 194 ? 7.991 -15.577 -17.759 1.00 82.12 194 VAL A C 1
ATOM 1517 O O . VAL A 1 194 ? 6.777 -15.581 -17.933 1.00 82.12 194 VAL A O 1
ATOM 1520 N N . GLY A 1 195 ? 8.653 -16.686 -17.419 1.00 75.81 195 GLY A N 1
ATOM 1521 C CA . GLY A 1 195 ? 8.018 -17.982 -17.146 1.00 75.81 195 GLY A CA 1
ATOM 1522 C C . GLY A 1 195 ? 7.904 -18.317 -15.649 1.00 75.81 195 GLY A C 1
ATOM 1523 O O . GLY A 1 195 ? 8.485 -17.616 -14.814 1.00 75.81 195 GLY A O 1
ATOM 1524 N N . PRO A 1 196 ? 7.197 -19.406 -15.280 1.00 72.50 196 PRO A N 1
ATOM 1525 C CA . PRO A 1 196 ? 7.124 -19.893 -13.901 1.00 72.50 196 PRO A CA 1
ATOM 1526 C C . PRO A 1 196 ? 8.502 -19.978 -13.233 1.00 72.50 196 PRO A C 1
ATOM 1528 O O . PRO A 1 196 ? 9.448 -20.494 -13.817 1.00 72.50 196 PRO A O 1
ATOM 1531 N N . GLY A 1 197 ? 8.628 -19.455 -12.010 1.00 66.25 197 GLY A N 1
ATOM 1532 C CA . GLY A 1 197 ? 9.907 -19.363 -11.292 1.00 66.25 197 GLY A CA 1
ATOM 1533 C C . GLY A 1 197 ? 10.686 -18.061 -11.525 1.00 66.25 197 GLY A C 1
ATOM 1534 O O . GLY A 1 197 ? 11.625 -17.779 -10.783 1.00 66.25 197 GLY A O 1
ATOM 1535 N N . HIS A 1 198 ? 10.287 -17.226 -12.492 1.00 79.31 198 HIS A N 1
ATOM 1536 C CA . HIS A 1 198 ? 10.839 -15.882 -12.650 1.00 79.31 198 HIS A CA 1
ATOM 1537 C C . HIS A 1 198 ? 10.238 -14.899 -11.627 1.00 79.31 198 HIS A C 1
ATOM 1539 O O . HIS A 1 198 ? 9.049 -14.957 -11.316 1.00 79.31 198 HIS A O 1
ATOM 1545 N N . ARG A 1 199 ? 11.030 -13.937 -11.129 1.00 77.56 199 ARG A N 1
ATOM 1546 C CA . ARG A 1 199 ? 10.602 -13.012 -10.054 1.00 77.56 199 ARG A CA 1
ATOM 1547 C C . ARG A 1 199 ? 9.454 -12.073 -10.454 1.00 77.56 199 ARG A C 1
ATOM 1549 O O . ARG A 1 199 ? 8.749 -11.580 -9.580 1.00 77.56 199 ARG A O 1
ATOM 1556 N N . LEU A 1 200 ? 9.281 -11.822 -11.752 1.00 79.69 200 LEU A N 1
ATOM 1557 C CA . LEU A 1 200 ? 8.162 -11.050 -12.318 1.00 79.69 200 LEU A CA 1
ATOM 1558 C C . LEU A 1 200 ? 7.002 -11.919 -12.824 1.00 79.69 200 LEU A C 1
ATOM 1560 O O . LEU A 1 200 ? 6.000 -11.377 -13.286 1.00 79.69 200 LEU A O 1
ATOM 1564 N N . PHE A 1 201 ? 7.107 -13.250 -12.764 1.00 79.25 201 PHE A N 1
ATOM 1565 C CA . PHE A 1 201 ? 6.030 -14.118 -13.235 1.00 79.25 201 PHE A CA 1
ATOM 1566 C C . PHE A 1 201 ? 4.765 -13.916 -12.396 1.00 79.25 201 PHE A C 1
ATOM 1568 O O . PHE A 1 201 ? 4.809 -13.975 -11.167 1.00 79.25 201 PHE A O 1
ATOM 1575 N N . GLY A 1 202 ? 3.643 -13.641 -13.066 1.00 76.75 202 GLY A N 1
ATOM 1576 C CA . GLY A 1 202 ? 2.358 -13.354 -12.420 1.00 76.75 202 GLY A CA 1
ATOM 1577 C C . GLY A 1 202 ? 2.278 -12.005 -11.692 1.00 76.75 202 GLY A C 1
ATOM 1578 O O . GLY A 1 202 ? 1.247 -11.716 -11.093 1.00 76.75 202 GLY A O 1
ATOM 1579 N N . GLN A 1 203 ? 3.323 -11.170 -11.737 1.00 78.12 203 GLN A N 1
ATOM 1580 C CA . GLN A 1 203 ? 3.323 -9.854 -11.095 1.00 78.12 203 GLN A CA 1
ATOM 1581 C C . GLN A 1 203 ? 2.673 -8.799 -11.997 1.00 78.12 203 GLN A C 1
ATOM 1583 O O . GLN A 1 203 ? 2.836 -8.813 -13.220 1.00 78.12 203 GLN A O 1
ATOM 1588 N N . ARG A 1 204 ? 1.976 -7.838 -11.386 1.00 76.81 204 ARG A N 1
ATOM 1589 C CA . ARG A 1 204 ? 1.508 -6.629 -12.071 1.00 76.81 204 ARG A CA 1
ATOM 1590 C C . ARG A 1 204 ? 2.632 -5.601 -12.095 1.00 76.81 204 ARG A C 1
ATOM 1592 O O . ARG A 1 204 ? 3.273 -5.350 -11.075 1.00 76.81 204 ARG A O 1
ATOM 1599 N N . PHE A 1 205 ? 2.889 -5.024 -13.262 1.00 84.31 205 PHE A N 1
ATOM 1600 C CA . PHE A 1 205 ? 3.905 -3.995 -13.421 1.00 84.31 205 PHE A CA 1
ATOM 1601 C C . PHE A 1 205 ? 3.571 -3.046 -14.572 1.00 84.31 205 PHE A C 1
ATOM 1603 O O . PHE A 1 205 ? 2.848 -3.417 -15.505 1.00 84.31 205 PHE A O 1
ATOM 1610 N N . SER A 1 206 ? 4.162 -1.857 -14.497 1.00 86.69 206 SER A N 1
ATOM 1611 C CA . SER A 1 206 ? 4.124 -0.803 -15.507 1.00 86.69 206 SER A CA 1
ATOM 1612 C C . SER A 1 206 ? 5.546 -0.434 -15.903 1.00 86.69 206 SER A C 1
ATOM 1614 O O . SER A 1 206 ? 6.420 -0.305 -15.047 1.00 86.69 206 SER A O 1
ATOM 1616 N N . VAL A 1 207 ? 5.786 -0.245 -17.195 1.00 92.50 207 VAL A N 1
ATOM 1617 C CA . VAL A 1 207 ? 7.069 0.261 -17.691 1.00 92.50 207 VAL A CA 1
ATOM 1618 C C . VAL A 1 207 ? 7.161 1.758 -17.412 1.00 92.50 207 VAL A C 1
ATOM 1620 O O . VAL A 1 207 ? 6.220 2.488 -17.706 1.00 92.50 207 VAL A O 1
ATOM 1623 N N . LEU A 1 208 ? 8.278 2.198 -16.838 1.00 91.06 208 LEU A N 1
ATOM 1624 C CA . LEU A 1 208 ? 8.549 3.602 -16.516 1.00 91.06 208 LEU A CA 1
ATOM 1625 C C . LEU A 1 208 ? 9.504 4.242 -17.517 1.00 91.06 208 LEU A C 1
ATOM 1627 O O . LEU A 1 208 ? 9.346 5.402 -17.870 1.00 91.06 208 LEU A O 1
ATOM 1631 N N . ALA A 1 209 ? 10.498 3.486 -17.969 1.00 94.00 209 ALA A N 1
ATOM 1632 C CA . ALA A 1 209 ? 11.484 3.946 -18.929 1.00 94.00 209 ALA A CA 1
ATOM 1633 C C . ALA A 1 209 ? 12.147 2.742 -19.594 1.00 94.00 209 ALA A C 1
ATOM 1635 O O . ALA A 1 209 ? 12.102 1.626 -19.065 1.00 94.00 209 ALA A O 1
ATOM 1636 N N . ARG A 1 210 ? 12.808 2.973 -20.723 1.00 95.25 210 ARG A N 1
ATOM 1637 C CA . ARG A 1 210 ? 13.710 1.983 -21.313 1.00 95.25 210 ARG A CA 1
ATOM 1638 C C . ARG A 1 210 ? 15.019 2.611 -21.731 1.00 95.25 210 ARG A C 1
ATOM 1640 O O . ARG A 1 210 ? 15.038 3.770 -22.129 1.00 95.25 210 ARG A O 1
ATOM 1647 N N . ASP A 1 211 ? 16.076 1.828 -21.701 1.00 93.19 211 ASP A N 1
ATOM 1648 C CA . ASP A 1 211 ? 17.351 2.193 -22.287 1.00 93.19 211 ASP A CA 1
ATOM 1649 C C . ASP A 1 211 ? 17.286 2.000 -23.818 1.00 93.19 211 ASP A C 1
ATOM 1651 O O . ASP A 1 211 ? 16.600 1.122 -24.350 1.00 93.19 211 ASP A O 1
ATOM 1655 N N . THR A 1 212 ? 17.932 2.893 -24.559 1.00 89.25 212 THR A N 1
ATOM 1656 C CA . THR A 1 212 ? 18.086 2.809 -26.021 1.00 89.25 212 THR A CA 1
ATOM 1657 C C . THR A 1 212 ? 19.435 2.235 -26.423 1.00 89.25 212 THR A C 1
ATOM 1659 O O . THR A 1 212 ? 19.577 1.755 -27.546 1.00 89.25 212 THR A O 1
ATOM 1662 N N . ALA A 1 213 ? 20.417 2.276 -25.520 1.00 83.25 213 ALA A N 1
ATOM 1663 C CA . ALA A 1 213 ? 21.744 1.712 -25.721 1.00 83.25 213 ALA A CA 1
ATOM 1664 C C . ALA A 1 213 ? 21.829 0.256 -25.245 1.00 83.25 213 ALA A C 1
ATOM 1666 O O . ALA A 1 213 ? 22.707 -0.488 -25.682 1.00 83.25 213 ALA A O 1
ATOM 1667 N N . ARG A 1 214 ? 20.933 -0.143 -24.338 1.00 76.69 214 ARG A N 1
ATOM 1668 C CA . ARG A 1 214 ? 20.876 -1.473 -23.727 1.00 76.69 214 ARG A CA 1
ATOM 1669 C C . ARG A 1 214 ? 19.443 -1.959 -23.730 1.00 76.69 214 ARG A C 1
ATOM 1671 O O . ARG A 1 214 ? 18.517 -1.162 -23.675 1.00 76.69 214 ARG A O 1
ATOM 1678 N N . ASP A 1 215 ? 19.260 -3.266 -23.725 1.00 85.19 215 ASP A N 1
ATOM 1679 C CA . ASP A 1 215 ? 17.941 -3.892 -23.649 1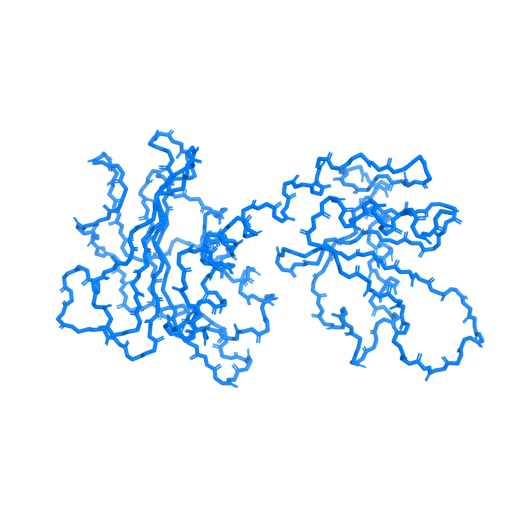.00 85.19 215 ASP A CA 1
ATOM 1680 C C . ASP A 1 215 ? 17.350 -3.822 -22.218 1.00 85.19 215 ASP A C 1
ATOM 1682 O O . ASP A 1 215 ? 16.703 -4.751 -21.742 1.00 85.19 215 ASP A O 1
ATOM 1686 N N . ASP A 1 216 ? 17.595 -2.722 -21.498 1.00 91.88 216 ASP A N 1
ATOM 1687 C CA . ASP A 1 216 ? 17.156 -2.504 -20.122 1.00 91.88 216 ASP A CA 1
ATOM 1688 C C . ASP A 1 216 ? 15.817 -1.766 -20.065 1.00 91.88 216 ASP A C 1
ATOM 1690 O O . ASP A 1 216 ? 15.591 -0.768 -20.747 1.00 91.88 216 ASP A O 1
ATOM 1694 N N . VAL A 1 217 ? 14.927 -2.226 -19.190 1.00 94.38 217 VAL A N 1
ATOM 1695 C CA . VAL A 1 217 ? 13.610 -1.636 -18.958 1.00 94.38 217 VAL A CA 1
ATOM 1696 C C . VAL A 1 217 ? 13.420 -1.402 -17.467 1.00 94.38 217 VAL A C 1
ATOM 1698 O O . VAL A 1 217 ? 13.468 -2.335 -16.662 1.00 94.38 217 VAL A O 1
ATOM 1701 N N . LEU A 1 218 ? 13.181 -0.150 -17.087 1.00 93.81 218 LEU A N 1
ATOM 1702 C CA . LEU A 1 218 ? 12.810 0.204 -15.725 1.00 93.81 218 LEU A CA 1
ATOM 1703 C C . LEU A 1 218 ? 11.309 -0.023 -15.556 1.00 93.81 218 LEU A C 1
ATOM 1705 O O . LEU A 1 218 ? 10.501 0.558 -16.284 1.00 93.81 218 LEU A O 1
ATOM 1709 N N . VAL A 1 219 ? 10.926 -0.849 -14.587 1.00 91.56 219 VAL A N 1
ATOM 1710 C CA . VAL A 1 219 ? 9.522 -1.154 -14.308 1.00 91.56 219 VAL A CA 1
ATOM 1711 C C . VAL A 1 219 ? 9.161 -0.840 -12.866 1.00 91.56 219 VAL A C 1
ATOM 1713 O O . VAL A 1 219 ? 9.898 -1.155 -11.930 1.00 91.56 219 VAL A O 1
ATOM 1716 N N . PHE A 1 220 ? 7.975 -0.270 -12.689 1.00 84.88 220 PHE A N 1
ATOM 1717 C CA . PHE A 1 220 ? 7.281 -0.258 -11.415 1.00 84.88 220 PHE A CA 1
ATOM 1718 C C . PHE A 1 220 ? 6.527 -1.571 -11.284 1.00 84.88 220 PHE A C 1
ATOM 1720 O O . PHE A 1 220 ? 5.554 -1.811 -11.996 1.00 84.88 220 PHE A O 1
ATOM 1727 N N . VAL A 1 221 ? 6.985 -2.431 -10.389 1.00 79.94 221 VAL A N 1
ATOM 1728 C CA . VAL A 1 221 ? 6.278 -3.644 -9.999 1.00 79.94 221 VAL A CA 1
ATOM 1729 C C . VAL A 1 221 ? 5.389 -3.279 -8.827 1.00 79.94 221 VAL A C 1
ATOM 1731 O O . VAL A 1 221 ? 5.862 -2.832 -7.779 1.00 79.94 221 VAL A O 1
ATOM 1734 N N . GLU A 1 222 ? 4.092 -3.486 -8.989 1.00 61.41 222 GLU A N 1
ATOM 1735 C CA . GLU A 1 222 ? 3.149 -3.255 -7.909 1.00 61.41 222 GLU A CA 1
ATOM 1736 C C . GLU A 1 222 ? 3.554 -4.134 -6.670 1.00 61.41 222 GLU A C 1
ATOM 1738 O O . GLU A 1 222 ? 4.284 -5.136 -6.799 1.00 61.41 222 GLU A O 1
ATOM 1743 N N . PRO A 1 223 ? 3.155 -3.767 -5.438 1.00 51.06 223 PRO A N 1
ATOM 1744 C CA . PRO A 1 223 ? 2.449 -2.538 -5.111 1.00 51.06 223 PRO A CA 1
ATOM 1745 C C . PRO A 1 223 ? 3.406 -1.347 -5.017 1.00 51.06 223 PRO A C 1
ATOM 1747 O O . PRO A 1 223 ? 2.949 -0.223 -5.148 1.00 51.06 223 PRO A O 1
ATOM 1750 N N . ASN A 1 224 ? 4.711 -1.583 -4.821 1.00 62.03 224 ASN A N 1
ATOM 1751 C CA . ASN A 1 224 ? 5.689 -0.560 -4.442 1.00 62.03 224 ASN A CA 1
ATOM 1752 C C . ASN A 1 224 ? 7.140 -1.060 -4.576 1.00 62.03 224 ASN A C 1
ATOM 1754 O O . ASN A 1 224 ? 7.954 -1.001 -3.650 1.00 62.03 224 ASN A O 1
ATOM 1758 N N . ARG A 1 225 ? 7.467 -1.657 -5.719 1.00 72.25 225 ARG A N 1
ATOM 1759 C CA . ARG A 1 225 ? 8.812 -2.149 -6.021 1.00 72.25 225 ARG A CA 1
ATOM 1760 C C . ARG A 1 225 ? 9.253 -1.598 -7.362 1.00 72.25 225 ARG A C 1
ATOM 1762 O O . ARG A 1 225 ? 8.454 -1.478 -8.280 1.00 72.25 225 ARG A O 1
ATOM 1769 N N . VAL A 1 226 ? 10.540 -1.331 -7.498 1.00 83.94 226 VAL A N 1
ATOM 1770 C CA . VAL A 1 226 ? 11.133 -0.978 -8.785 1.00 83.94 226 VAL A CA 1
ATOM 1771 C C . VAL A 1 226 ? 12.077 -2.097 -9.182 1.00 83.94 226 VAL A C 1
ATOM 1773 O O . VAL A 1 226 ? 12.800 -2.640 -8.342 1.00 83.94 226 VAL A O 1
ATOM 1776 N N . ALA A 1 227 ? 12.034 -2.487 -10.450 1.00 88.44 227 ALA A N 1
ATOM 1777 C CA . ALA A 1 227 ? 12.964 -3.450 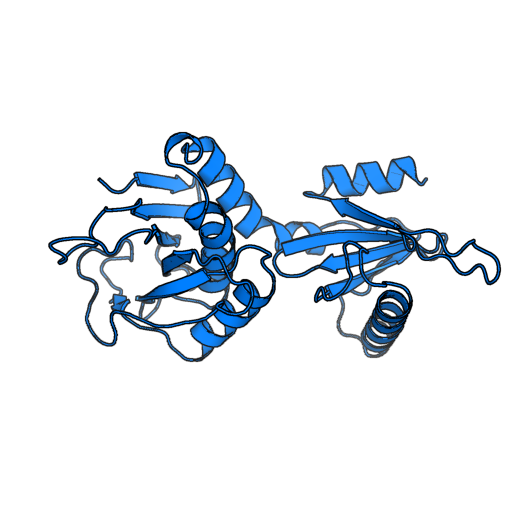-11.005 1.00 88.44 227 ALA A CA 1
ATOM 1778 C C . ALA A 1 227 ? 13.569 -2.920 -12.301 1.00 88.44 227 ALA A C 1
ATOM 1780 O O . ALA A 1 227 ? 12.882 -2.312 -13.118 1.00 88.44 227 ALA A O 1
ATOM 1781 N N . LEU A 1 228 ? 14.854 -3.191 -12.483 1.00 91.69 228 LEU A N 1
ATOM 1782 C CA . LEU A 1 228 ? 15.542 -3.023 -13.748 1.00 91.69 228 LEU A CA 1
ATOM 1783 C C . LEU A 1 228 ? 15.595 -4.386 -14.443 1.00 91.69 228 LEU A C 1
ATOM 1785 O O . LEU A 1 228 ? 16.215 -5.327 -13.935 1.00 91.69 228 LEU A O 1
ATOM 1789 N N . VAL A 1 229 ? 14.895 -4.495 -15.568 1.00 91.12 229 VAL A N 1
ATOM 1790 C CA . VAL A 1 229 ? 14.721 -5.731 -16.334 1.00 91.12 229 VAL A CA 1
ATOM 1791 C C . VAL A 1 229 ? 15.622 -5.686 -17.553 1.00 91.12 229 VAL A C 1
ATOM 1793 O O . VAL A 1 229 ? 15.420 -4.846 -18.417 1.00 91.12 229 VAL A O 1
ATOM 1796 N N . HIS A 1 230 ? 16.594 -6.586 -17.625 1.00 89.38 230 HIS A N 1
ATOM 1797 C CA . HIS A 1 230 ? 17.421 -6.760 -18.815 1.00 89.38 230 HIS A CA 1
ATOM 1798 C C . HIS A 1 230 ? 16.778 -7.803 -19.731 1.00 89.38 230 HIS A C 1
ATOM 1800 O O . HIS A 1 230 ? 16.741 -8.989 -19.380 1.00 89.38 230 HIS A O 1
ATOM 1806 N N . LEU A 1 231 ? 16.248 -7.358 -20.868 1.00 83.31 231 LEU A N 1
ATOM 1807 C CA . LEU A 1 231 ? 15.701 -8.221 -21.912 1.00 83.31 231 LEU A CA 1
ATOM 1808 C C . LEU A 1 231 ? 16.840 -8.917 -22.664 1.00 83.31 231 LEU A C 1
ATOM 1810 O O . LEU A 1 231 ? 17.948 -8.398 -22.772 1.00 83.31 231 LEU A O 1
ATOM 1814 N N . THR A 1 232 ? 16.571 -10.106 -23.198 1.00 70.56 232 THR A N 1
ATOM 1815 C CA . THR A 1 232 ? 17.531 -10.830 -24.040 1.00 70.56 232 THR A CA 1
ATOM 1816 C C . THR A 1 232 ? 16.896 -11.166 -25.380 1.00 70.56 232 THR A C 1
ATOM 1818 O O . THR A 1 232 ? 16.064 -12.062 -25.459 1.00 70.56 232 THR A O 1
ATOM 1821 N N . TYR A 1 233 ? 17.347 -10.518 -26.456 1.00 55.44 233 TYR A N 1
ATOM 1822 C CA . TYR A 1 233 ? 16.843 -10.747 -27.819 1.00 55.44 233 TYR A CA 1
ATOM 1823 C C . TYR A 1 233 ? 17.365 -12.027 -28.507 1.00 55.44 233 TYR A C 1
ATOM 1825 O O . TYR A 1 233 ? 17.084 -12.248 -29.686 1.00 55.44 233 TYR A O 1
ATOM 1833 N N . ALA A 1 234 ? 18.153 -12.874 -27.837 1.00 53.03 234 ALA A N 1
ATOM 1834 C CA . ALA A 1 234 ? 18.876 -13.954 -28.509 1.00 53.03 234 ALA A CA 1
ATOM 1835 C C . ALA A 1 234 ? 17.991 -15.196 -28.777 1.00 53.03 234 ALA A C 1
ATOM 1837 O O . ALA A 1 234 ? 17.607 -15.875 -27.824 1.00 53.03 234 ALA A O 1
ATOM 1838 N N . PRO A 1 235 ? 17.784 -15.610 -30.048 1.00 46.41 235 PRO A N 1
ATOM 1839 C CA . PRO A 1 235 ? 17.075 -16.850 -30.407 1.00 46.41 235 PRO A CA 1
ATOM 1840 C C . PRO A 1 235 ? 17.777 -18.138 -29.940 1.00 46.41 235 PRO A C 1
ATOM 1842 O O . PRO A 1 235 ? 17.251 -19.233 -30.111 1.00 46.41 235 PRO A O 1
ATOM 1845 N N . SER A 1 236 ? 19.001 -18.015 -29.424 1.00 47.53 236 SER A N 1
ATOM 1846 C CA . SER A 1 236 ? 19.905 -19.111 -29.074 1.00 47.53 236 SER A CA 1
ATOM 1847 C C . SER A 1 236 ? 20.423 -19.033 -27.635 1.00 47.53 236 SER A C 1
ATOM 1849 O O . SER A 1 236 ? 21.388 -19.723 -27.301 1.00 47.53 236 SER A O 1
ATOM 1851 N N . ALA A 1 237 ? 19.828 -18.194 -26.779 1.00 48.94 237 ALA A N 1
ATOM 1852 C CA . ALA A 1 237 ? 20.098 -18.280 -25.349 1.00 48.94 237 ALA A CA 1
ATOM 1853 C C . ALA A 1 237 ? 19.535 -19.618 -24.830 1.00 48.94 237 ALA A C 1
ATOM 1855 O O . ALA A 1 237 ? 18.399 -19.959 -25.157 1.00 48.94 237 ALA A O 1
ATOM 1856 N N . PRO A 1 238 ? 20.314 -20.419 -24.083 1.00 47.62 238 PRO A N 1
ATOM 1857 C CA . PRO A 1 238 ? 19.812 -21.677 -23.541 1.00 47.62 238 PRO A CA 1
ATOM 1858 C C . PRO A 1 238 ? 18.577 -21.418 -22.668 1.00 47.62 238 PRO A C 1
ATOM 1860 O O . PRO A 1 238 ? 18.564 -20.425 -21.943 1.00 47.62 238 PRO A O 1
ATOM 1863 N N . ASP A 1 239 ? 17.600 -22.338 -22.699 1.00 51.03 239 ASP A N 1
ATOM 1864 C CA . ASP A 1 239 ? 16.415 -22.437 -21.816 1.00 51.03 239 ASP A CA 1
ATOM 1865 C C . ASP A 1 239 ? 16.817 -22.585 -20.330 1.00 51.03 239 ASP A C 1
ATOM 1867 O O . ASP A 1 239 ? 16.532 -23.573 -19.651 1.00 51.03 239 ASP A O 1
ATOM 1871 N N . ARG A 1 240 ? 17.586 -21.639 -19.800 1.00 51.81 240 ARG A N 1
ATOM 1872 C CA . ARG A 1 240 ? 18.048 -21.621 -18.421 1.00 51.81 240 ARG A CA 1
ATOM 1873 C C . ARG A 1 240 ? 17.541 -20.352 -17.773 1.00 51.81 240 ARG A C 1
ATOM 1875 O O . ARG A 1 240 ? 18.025 -19.257 -18.038 1.00 51.81 240 ARG A O 1
ATOM 1882 N N . HIS A 1 241 ? 16.574 -20.550 -16.884 1.00 53.41 241 HIS A N 1
ATOM 1883 C CA . HIS A 1 241 ? 16.181 -19.588 -15.865 1.00 53.41 241 HIS A CA 1
ATOM 1884 C C . HIS A 1 241 ? 17.413 -18.896 -15.238 1.00 53.41 241 HIS A C 1
ATOM 1886 O O . HIS A 1 241 ? 18.413 -19.579 -14.992 1.00 53.41 241 HIS A O 1
ATOM 1892 N N . PRO A 1 242 ? 17.352 -17.587 -14.922 1.00 57.28 242 PRO A N 1
ATOM 1893 C CA . PRO A 1 242 ? 16.145 -16.772 -14.795 1.00 57.28 242 PRO A CA 1
ATOM 1894 C C . PRO A 1 242 ? 16.116 -15.581 -15.772 1.00 57.28 242 PRO A C 1
ATOM 1896 O O . PRO A 1 242 ? 15.948 -14.452 -15.328 1.00 57.28 242 PRO A O 1
ATOM 1899 N N . TRP A 1 243 ? 16.309 -15.801 -17.075 1.00 62.69 243 TRP A N 1
ATOM 1900 C CA . TRP A 1 243 ? 16.137 -14.730 -18.068 1.00 62.69 243 TRP A CA 1
ATOM 1901 C C . TRP A 1 243 ? 14.647 -14.429 -18.323 1.00 62.69 243 TRP A C 1
ATOM 1903 O O . TRP A 1 243 ? 13.846 -15.370 -18.271 1.00 62.69 243 TRP A O 1
ATOM 1913 N N . PRO A 1 244 ? 14.260 -13.163 -18.590 1.00 75.12 244 PRO A N 1
ATOM 1914 C CA . PRO A 1 244 ? 15.070 -11.932 -18.524 1.00 75.12 244 PRO A CA 1
ATOM 1915 C C . PRO A 1 244 ? 15.511 -11.612 -17.086 1.00 75.12 244 PRO A C 1
ATOM 1917 O O . PRO A 1 244 ? 14.783 -11.912 -16.151 1.00 75.12 244 PRO A O 1
ATOM 1920 N N . ILE A 1 245 ? 16.683 -11.000 -16.866 1.00 83.62 245 ILE A N 1
ATOM 1921 C CA . ILE A 1 245 ? 17.144 -10.727 -15.489 1.00 83.62 245 ILE A CA 1
ATOM 1922 C C . ILE A 1 245 ? 16.383 -9.534 -14.914 1.00 83.62 245 ILE A C 1
ATOM 1924 O O . ILE A 1 245 ? 16.501 -8.419 -15.415 1.00 83.62 245 ILE A O 1
ATOM 1928 N N . ALA A 1 246 ? 15.676 -9.754 -13.805 1.00 85.06 246 ALA A N 1
ATOM 1929 C CA . ALA A 1 246 ? 15.043 -8.696 -13.023 1.00 85.06 246 ALA A CA 1
ATOM 1930 C C . ALA A 1 246 ? 15.818 -8.395 -11.726 1.00 85.06 246 ALA A C 1
ATOM 1932 O O . ALA A 1 246 ? 15.782 -9.174 -10.761 1.00 85.06 246 ALA A O 1
ATOM 1933 N N . THR A 1 247 ? 16.463 -7.226 -11.677 1.00 85.56 247 THR A N 1
ATOM 1934 C CA . THR A 1 247 ? 17.113 -6.704 -10.466 1.00 85.56 247 THR A CA 1
ATOM 1935 C C . THR A 1 247 ? 16.190 -5.718 -9.769 1.00 85.56 247 THR A C 1
ATOM 1937 O O . THR A 1 247 ? 15.914 -4.645 -10.291 1.00 85.56 247 THR A O 1
ATOM 1940 N N . PHE A 1 248 ? 15.719 -6.072 -8.576 1.00 79.88 248 PHE A N 1
ATOM 1941 C CA . PHE A 1 248 ? 14.902 -5.178 -7.759 1.00 79.88 248 PHE A CA 1
ATOM 1942 C C . PHE A 1 248 ? 15.779 -4.198 -6.985 1.00 79.88 248 PHE A C 1
ATOM 1944 O O . PHE A 1 248 ? 16.760 -4.618 -6.375 1.00 79.88 248 PHE A O 1
ATOM 1951 N N . VAL A 1 249 ? 15.373 -2.932 -6.972 1.00 76.94 249 VAL A N 1
ATOM 1952 C CA . VAL A 1 249 ? 16.028 -1.838 -6.244 1.00 76.94 249 VAL A CA 1
ATOM 1953 C C . VAL A 1 249 ? 15.064 -1.250 -5.216 1.00 76.94 249 VAL A C 1
ATOM 1955 O O . VAL A 1 249 ? 13.842 -1.287 -5.396 1.00 76.94 249 VAL A O 1
ATOM 1958 N N . LEU A 1 250 ? 15.610 -0.769 -4.102 1.00 61.53 250 LEU A N 1
ATOM 1959 C CA . LEU A 1 250 ? 14.828 -0.260 -2.973 1.00 61.53 250 LEU A CA 1
ATOM 1960 C C . LEU A 1 250 ? 14.698 1.265 -2.975 1.00 61.53 250 LEU A C 1
ATOM 1962 O O . LEU A 1 250 ? 13.703 1.784 -2.471 1.00 61.53 250 LEU A O 1
ATOM 1966 N N . ASP A 1 251 ? 15.675 1.961 -3.546 1.00 61.88 251 ASP A N 1
ATOM 1967 C CA . ASP A 1 251 ? 15.782 3.415 -3.527 1.00 61.88 251 ASP A CA 1
ATOM 1968 C C . ASP A 1 251 ? 16.559 3.945 -4.747 1.00 61.88 251 ASP A C 1
ATOM 1970 O O . ASP A 1 251 ? 17.069 3.182 -5.578 1.00 61.88 251 ASP A O 1
ATOM 1974 N N . LYS A 1 252 ? 16.637 5.279 -4.842 1.00 79.50 252 LYS A N 1
ATOM 1975 C CA . LYS A 1 252 ? 17.357 6.001 -5.896 1.00 79.50 252 LYS A CA 1
ATOM 1976 C C . LYS A 1 252 ? 18.845 5.640 -5.943 1.00 79.50 252 LYS A C 1
ATOM 1978 O O . LYS A 1 252 ? 19.369 5.448 -7.034 1.00 79.50 252 LYS A O 1
ATOM 1983 N N . GLN A 1 253 ? 19.506 5.516 -4.791 1.00 77.44 253 GLN A N 1
ATOM 1984 C CA . GLN A 1 253 ? 20.940 5.226 -4.734 1.00 77.44 253 GLN A CA 1
ATOM 1985 C C . GLN A 1 253 ? 21.238 3.855 -5.350 1.00 77.44 253 GLN A C 1
ATOM 1987 O O . GLN A 1 253 ? 22.111 3.736 -6.205 1.00 77.44 253 GLN A O 1
ATOM 1992 N N . GLN A 1 254 ? 20.475 2.825 -4.980 1.00 77.69 254 GLN A N 1
ATOM 1993 C CA . GLN A 1 254 ? 20.638 1.490 -5.552 1.00 77.69 254 GLN A CA 1
ATOM 1994 C C . GLN A 1 254 ? 20.367 1.470 -7.057 1.00 77.69 254 GLN A C 1
ATOM 1996 O O . GLN A 1 254 ? 21.032 0.734 -7.783 1.00 77.69 254 GLN A O 1
ATOM 2001 N N . LEU A 1 255 ? 19.401 2.258 -7.544 1.00 86.44 255 LEU A N 1
ATOM 2002 C CA . LEU A 1 255 ? 19.147 2.375 -8.981 1.00 86.44 255 LEU A CA 1
ATOM 2003 C C . LEU A 1 255 ? 20.339 3.006 -9.717 1.00 86.44 255 LEU A C 1
ATOM 2005 O O . LEU A 1 255 ? 20.773 2.475 -10.738 1.00 86.44 255 LEU A O 1
ATOM 2009 N N . GLU A 1 256 ? 20.907 4.082 -9.172 1.00 88.38 256 GLU A N 1
ATOM 2010 C CA . GLU A 1 256 ? 22.102 4.732 -9.720 1.00 88.38 256 GLU A CA 1
ATOM 2011 C C . GLU A 1 256 ? 23.318 3.795 -9.719 1.00 88.38 256 GLU A C 1
ATOM 2013 O O . GLU A 1 256 ? 24.025 3.700 -10.723 1.00 88.38 256 GLU A O 1
ATOM 2018 N N . GLU A 1 257 ? 23.521 3.031 -8.643 1.00 86.50 257 GLU A N 1
ATOM 2019 C CA . GLU A 1 257 ? 24.551 1.988 -8.569 1.00 86.50 257 GLU A CA 1
ATOM 2020 C C . GLU A 1 257 ? 24.348 0.917 -9.654 1.00 86.50 257 GLU A C 1
ATOM 2022 O O . GLU A 1 257 ? 25.310 0.502 -10.301 1.00 86.50 257 GLU A O 1
ATOM 2027 N N . GLN A 1 258 ? 23.104 0.490 -9.914 1.00 87.38 258 GLN A N 1
ATOM 2028 C CA . GLN A 1 258 ? 22.818 -0.454 -11.002 1.00 87.38 258 GLN A CA 1
ATOM 2029 C C . GLN A 1 258 ? 23.137 0.129 -12.381 1.00 87.38 258 GLN A C 1
ATOM 2031 O O . GLN A 1 258 ? 23.667 -0.593 -13.227 1.00 87.38 258 GLN A O 1
ATOM 2036 N N . TRP A 1 259 ? 22.856 1.412 -12.621 1.00 89.50 259 TRP A N 1
ATOM 2037 C CA . TRP A 1 259 ? 23.243 2.066 -13.872 1.00 89.50 259 TRP A CA 1
ATOM 2038 C C . TRP A 1 259 ? 24.761 2.146 -14.028 1.00 89.50 259 TRP A C 1
ATOM 2040 O O . TRP A 1 259 ? 25.265 1.841 -15.106 1.00 89.50 259 TRP A O 1
ATOM 2050 N N . GLN A 1 260 ? 25.495 2.467 -12.960 1.00 86.44 260 GLN A N 1
ATOM 2051 C CA . GLN A 1 260 ? 26.961 2.504 -12.977 1.00 86.44 260 GLN A CA 1
ATOM 2052 C C . GLN A 1 260 ? 27.591 1.131 -13.217 1.00 86.44 260 GLN A C 1
ATOM 2054 O O . GLN A 1 260 ? 28.560 1.030 -13.959 1.00 86.44 260 GLN A O 1
ATOM 2059 N N . LEU A 1 261 ? 27.043 0.065 -12.627 1.00 82.88 261 LEU A N 1
ATOM 2060 C CA . LEU A 1 261 ? 27.530 -1.303 -12.850 1.00 82.88 261 LEU A CA 1
ATOM 2061 C C . LEU A 1 261 ? 27.342 -1.776 -14.291 1.00 82.88 261 LEU A C 1
ATOM 2063 O O . LEU A 1 261 ? 28.010 -2.714 -14.727 1.00 82.88 261 LEU A O 1
ATOM 2067 N N . ARG A 1 262 ? 26.389 -1.172 -15.000 1.00 73.50 262 ARG A N 1
ATOM 2068 C CA . ARG A 1 262 ? 26.069 -1.517 -16.380 1.00 73.50 262 ARG A CA 1
ATOM 2069 C C . ARG A 1 262 ? 26.766 -0.597 -17.376 1.00 73.50 262 ARG A C 1
ATOM 2071 O O . ARG A 1 262 ? 26.945 -1.054 -18.498 1.00 73.50 262 ARG A O 1
ATOM 2078 N N . ALA A 1 263 ? 27.115 0.642 -16.981 1.00 66.06 263 ALA A N 1
ATOM 2079 C CA . ALA A 1 263 ? 27.810 1.693 -17.748 1.00 66.06 263 ALA A CA 1
ATOM 2080 C C . ALA A 1 263 ? 29.112 1.205 -18.392 1.00 66.06 263 ALA A C 1
ATOM 2082 O O . ALA A 1 263 ? 29.202 1.412 -19.623 1.00 66.06 263 ALA A O 1
#

Sequence (263 aa):
MPTLMDIPGRGRLRIYGRGEPLPGETSAPEGRVVVEWAGRTGHPASYGLLGATGTDRPTDTGIELEYEGVEFEASLAGPADCVVFGLLDEYRGAIRAASSVFTFPMIVRVAAHAQIGSSTIVFERLTDLLAPLVYATDAERTDEVVRLWWERAWTARNWVDEVELPESYVDLRGTTYNETLERDRLSSEIRREVGPGHRLFGQRFSVLARDTARDDVLVFVEPNRVALVHLTYAPSAPDRHPWPIATFVLDKQQLEEQWQLRA

Secondary structure (DSSP, 8-state):
--EEEEETTTEEEEEE-TT-PPTT-SSPPTT-EEEEEEESTT-SS-EEEEEEEE-S-GGG-EE--S--S-B-TT-SS-TTS-EEES--HHHHHHHHHHHTT-SS-EEEEEEEEESSSB-HHHHHHHHHHHHHHHHS-TTT--HHHHHHHHHHHHHTTHHHHHPPPPTTEEE--S--HHHHHHHHHHHHHHHHH--TTSTTTT--EEEEEEESSSSEEEEEETTTEEEEEE----TTS-S-TTPSEEEEESSHHHHHHHHHHH-

Radius of gyration: 20.48 Å; Cα contacts (8 Å, |Δi|>4): 496; chains: 1; bounding box: 49×42×56 Å

Foldseek 3Di:
DWDWDDDPQWFIKTKQAAFRDAVPDPTDDGLKIKMWFATDAPALQGTKIWIKAFDPDQVQAEEDEPFFAAWRPDHSYDPVKTKTKDDDPLLRVLLCQLQVADPTRIYTHTIIDIPRRHDSLNSSLSSQLNRVRSVDDPVCPDPVNSSVSSVLSVCLPPQLVVDDDPPQKDFLQDDDPVSVVVFVVVVVLVQVWADPPEPCDVWDKTWGIAGNVFQWTWIDTPDRKIWIWGADPDPPDPPDDDPRDIDIDRHNVRVVVVVVVVD

Solvent-accessible surface area (backbone atoms only — not comparable to full-atom values): 14520 Å² total; per-residue (Å²): 129,64,51,76,44,80,42,88,98,49,32,38,40,37,35,30,49,68,56,46,47,56,91,95,50,97,64,38,62,82,56,30,29,36,42,36,41,17,34,50,85,93,41,62,67,14,23,33,33,44,19,28,30,62,52,96,44,74,83,60,50,49,79,58,65,79,47,67,82,44,76,47,94,79,61,76,54,53,96,90,49,58,35,32,26,30,74,57,70,66,42,50,50,30,33,52,60,35,57,75,46,54,96,55,21,34,30,34,31,40,35,28,35,35,78,64,27,34,37,44,66,43,38,27,36,51,44,56,38,43,46,59,53,40,73,49,51,80,87,63,62,39,72,69,53,50,50,52,43,47,49,45,43,68,40,42,64,57,53,68,74,67,54,83,72,58,90,55,41,48,80,29,74,63,83,49,71,67,33,48,55,48,32,53,52,53,49,52,51,52,60,71,53,39,46,92,92,32,95,62,40,94,58,59,68,46,50,38,30,34,40,74,86,46,61,36,34,37,28,43,30,54,67,62,38,38,30,46,30,38,56,73,92,59,97,77,65,72,99,57,84,61,59,48,45,71,48,75,40,87,49,68,68,54,47,51,50,54,51,59,78,69,106

Mean predicted aligned error: 12.56 Å